Protein AF-0000000083105781 (afdb_homodimer)

Nearest PDB structures (foldseek):
  3nbm-assembly1_A  TM=7.508E-01  e=7.147E-06  Streptococcus pneumoniae TIGR4
  1iib-assembly1_A  TM=9.195E-01  e=1.742E-04  Escherichia coli K-12
  1h9c-assembly1_A  TM=7.215E-01  e=3.089E-05  Escherichia coli str. K-12 substr. W3110
  2l2q-assembly1_A  TM=6.623E-01  e=1.077E-02  Borreliella burgdorferi
  7yfo-assembly1_B  TM=6.491E-01  e=1.062E+00  Homo sapiens

Secondary structure (DSSP, 8-state):
-EEEEE-S-HHHHHHHHHHHHHHHHHTT---EEEEE-TTTHHHHHHHS--SEEEE-GGGGGGHHHHHHHHTT-TT-EEEEPPGGG---HHHHHHHHHHHHHHHHT-/-EEEEE-S-HHHHHHHHHHHHHHHHHTT---EEEEE-TTTHHHHHHHS--SEEEE-GGGGGGHHHHHHHHTT-TT-EEEEPPGGG---HHHHHHHHHHHHHHHHT-

Organism: NCBI:txid1720316

pLDDT: mean 90.07, std 8.07, range [60.66, 97.12]

Solvent-accessible surface area (backbone atoms only — not comparable to full-atom values): 11598 Å² total; per-residue (Å²): 88,31,38,35,37,39,33,89,56,67,66,43,45,47,55,48,30,54,48,38,28,52,54,29,47,76,70,76,37,66,48,47,56,45,69,31,40,84,84,46,44,65,63,48,57,74,73,43,85,48,44,33,38,35,35,31,62,90,45,53,89,46,44,66,62,51,48,60,71,45,60,83,44,83,69,44,45,73,44,73,44,52,66,86,41,54,71,69,47,57,68,28,38,49,51,38,50,51,51,52,31,62,74,65,74,94,87,31,38,35,37,38,31,87,57,69,66,43,44,44,56,50,30,52,51,40,29,51,53,30,47,76,70,74,38,65,49,47,52,46,69,30,41,84,84,48,44,66,63,48,56,73,74,45,85,50,44,33,38,35,35,32,60,89,45,53,91,46,44,66,62,52,48,60,70,45,59,83,43,83,68,44,44,75,45,72,46,54,66,86,41,53,72,70,47,54,67,28,37,49,50,37,51,51,49,50,29,62,75,66,74,94

Radius of gyration: 19.63 Å; Cα contacts (8 Å, |Δi|>4): 332; chains: 2; bounding box: 32×57×45 Å

Sequence (212 aa):
MKVMFVCAGGMSTAMTAKKLEEVSKKNGVEMNVKAFGTTNYLEELENDNYDVLLVAPQIRHRFDVIKESAEKFDDLTVEKIPPNMYAPMEPIVKKLFNFIMEKTNKMKVMFVCAGGMSTAMTAKKLEEVSKKNGVEMNVKAFGTTNYLEELENDNYDVLLVAPQIRHRFDVIKESAEKFDDLTVEKIPPNMYAPMEPIVKKLFNFIMEKTNK

InterPro domains:
  IPR003501 Phosphotransferase system, EIIB component, type 2/3 [PF02302] (2-84)
  IPR013012 Phosphotransferase system, EIIB component, type 3 [PS51100] (1-106)
  IPR036095 PTS system IIB component-like superfamily [SSF52794] (1-90)
  IPR051819 PTS system sugar-specific EIIB domain-containing protein [PTHR34581] (1-90)

Foldseek 3Di:
DEEEEEEQDQPLVVVVQVVVQVVCVVVVHHYHYDYDYPVCVLVVVVVDPHQEYEYEPVVVVCQVVVCVSCVVRPNYHYYYDDPVRGDRVVVVVVVVVVVVCVVVVD/DEEEEEEQDQPLVVVVQVVVQVVCVVVVHHYHYDYDYPVCVLVVVVVDPHQEYEYEPVVVVCQVVVCVSCVVRPRYHYYYDDPVRGDRVVVVVVVVVVVVCVVVVD

Structure (mmCIF, N/CA/C/O backbone):
data_AF-0000000083105781-model_v1
#
loop_
_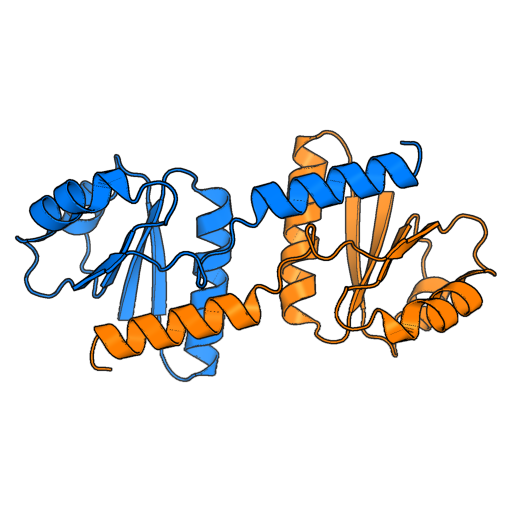entity.id
_entity.type
_entity.pdbx_description
1 polymer 'PTS sugar transporter subunit IIB'
#
loop_
_atom_site.group_PDB
_atom_site.id
_atom_site.type_symbol
_atom_site.label_atom_id
_atom_site.label_alt_id
_atom_site.label_comp_id
_atom_site.label_asym_id
_atom_site.label_entity_id
_atom_site.label_seq_id
_atom_site.pdbx_PDB_ins_code
_atom_site.Cartn_x
_atom_site.Cartn_y
_atom_site.Cartn_z
_atom_site.occupancy
_atom_site.B_iso_or_equiv
_atom_site.auth_seq_id
_atom_site.auth_comp_id
_atom_site.auth_asym_id
_atom_site.auth_atom_id
_atom_site.pdbx_PDB_model_num
ATOM 1 N N . MET A 1 1 ? 12.312 -16.688 -7.559 1 94.19 1 MET A N 1
ATOM 2 C CA . MET A 1 1 ? 10.914 -17.109 -7.574 1 94.19 1 MET A CA 1
ATOM 3 C C . MET A 1 1 ? 10.047 -16.094 -8.328 1 94.19 1 MET A C 1
ATOM 5 O O . MET A 1 1 ? 10.148 -14.898 -8.094 1 94.19 1 MET A O 1
ATOM 9 N N . LYS A 1 2 ? 9.273 -16.547 -9.258 1 96.44 2 LYS A N 1
ATOM 10 C CA . LYS A 1 2 ? 8.422 -15.656 -10.055 1 96.44 2 LYS A CA 1
ATOM 11 C C . LYS A 1 2 ? 6.957 -15.805 -9.648 1 96.44 2 LYS A C 1
ATOM 13 O O . LYS A 1 2 ? 6.406 -16.906 -9.68 1 96.44 2 LYS A O 1
ATOM 18 N N . VAL A 1 3 ? 6.43 -14.609 -9.273 1 96.5 3 VAL A N 1
ATOM 19 C CA . VAL A 1 3 ? 5.062 -14.594 -8.766 1 96.5 3 VAL A CA 1
ATOM 20 C C . VAL A 1 3 ? 4.184 -13.742 -9.68 1 96.5 3 VAL A C 1
ATOM 22 O O . VAL A 1 3 ? 4.574 -12.648 -10.078 1 96.5 3 VAL A O 1
ATOM 25 N N . MET A 1 4 ? 3.018 -14.297 -10.023 1 95.44 4 MET A N 1
ATOM 26 C CA . MET A 1 4 ? 2.039 -13.57 -10.828 1 95.44 4 MET A CA 1
ATOM 27 C C . MET A 1 4 ? 0.787 -13.266 -10.016 1 95.44 4 MET A C 1
ATOM 29 O O . MET A 1 4 ? 0.187 -14.164 -9.422 1 95.44 4 MET A O 1
ATOM 33 N N . PHE A 1 5 ? 0.48 -11.953 -10.023 1 93.75 5 PHE A N 1
ATOM 34 C CA . PHE A 1 5 ? -0.817 -11.539 -9.508 1 93.75 5 PHE A CA 1
ATOM 35 C C . PHE A 1 5 ? -1.825 -11.375 -10.641 1 93.75 5 PHE A C 1
ATOM 37 O O . PHE A 1 5 ? -1.521 -10.758 -11.664 1 93.75 5 PHE A O 1
ATOM 44 N N . VAL A 1 6 ? -2.975 -11.984 -10.406 1 92.44 6 VAL A N 1
ATOM 45 C CA . VAL A 1 6 ? -4.07 -11.727 -11.336 1 92.44 6 VAL A CA 1
ATOM 46 C C . VAL A 1 6 ? -5.176 -10.945 -10.633 1 92.44 6 VAL A C 1
ATOM 48 O O . VAL A 1 6 ? -5.75 -11.422 -9.648 1 92.44 6 VAL A O 1
ATOM 51 N N . CYS A 1 7 ? -5.328 -9.688 -11.031 1 83.56 7 CYS A N 1
ATOM 52 C CA . CYS A 1 7 ? -6.309 -8.836 -10.367 1 83.56 7 CYS A CA 1
ATOM 53 C C . CYS A 1 7 ? -7.137 -8.055 -11.383 1 83.56 7 CYS A C 1
ATOM 55 O O . CYS A 1 7 ? -6.859 -8.109 -12.586 1 83.56 7 CYS A O 1
ATOM 57 N N . ALA A 1 8 ? -8.383 -7.523 -10.938 1 71.88 8 ALA A N 1
ATOM 58 C CA . ALA A 1 8 ? -9.234 -6.715 -11.805 1 71.88 8 ALA A CA 1
ATOM 59 C C . ALA A 1 8 ? -8.656 -5.316 -11.992 1 71.88 8 ALA A C 1
ATOM 61 O O . ALA A 1 8 ? -8.898 -4.668 -13.008 1 71.88 8 ALA A O 1
ATOM 62 N N . GLY A 1 9 ? -7.953 -4.785 -11 1 66 9 GLY A N 1
ATOM 63 C CA . GLY A 1 9 ? -7.453 -3.418 -11.008 1 66 9 GLY A CA 1
ATOM 64 C C . GLY A 1 9 ? -5.953 -3.328 -10.805 1 66 9 GLY A C 1
ATOM 65 O O . GLY A 1 9 ? -5.418 -3.895 -9.852 1 66 9 GLY A O 1
ATOM 66 N N . GLY A 1 10 ? -5.258 -2.836 -11.641 1 63.25 10 GLY A N 1
ATOM 67 C CA . GLY A 1 10 ? -3.814 -2.846 -11.828 1 63.25 10 GLY A CA 1
ATOM 68 C C . GLY A 1 10 ? -3.074 -2.008 -10.797 1 63.25 10 GLY A C 1
ATOM 69 O O . GLY A 1 10 ? -1.977 -2.367 -10.367 1 63.25 10 GLY A O 1
ATOM 70 N N . MET A 1 11 ? -3.693 -0.96 -10.219 1 62.81 11 MET A N 1
ATOM 71 C CA . MET A 1 11 ? -2.887 -0.042 -9.422 1 62.81 11 MET A CA 1
ATOM 72 C C . MET A 1 11 ? -2.594 -0.631 -8.047 1 62.81 11 MET A C 1
ATOM 74 O O . MET A 1 11 ? -1.441 -0.657 -7.613 1 62.81 11 MET A O 1
ATOM 78 N N . SER A 1 12 ? -3.58 -1.068 -7.246 1 71.44 12 SER A N 1
ATOM 79 C CA . SER A 1 12 ? -3.383 -1.631 -5.914 1 71.44 12 SER A CA 1
ATOM 80 C C . SER A 1 12 ? -2.502 -2.875 -5.965 1 71.44 12 SER A C 1
ATOM 82 O O . SER A 1 12 ? -1.646 -3.072 -5.098 1 71.44 12 SER A O 1
ATOM 84 N N . THR A 1 13 ? -2.553 -3.48 -7.09 1 75.56 13 THR A N 1
ATOM 85 C CA . THR A 1 13 ? -1.797 -4.723 -7.203 1 75.56 13 THR A CA 1
ATOM 86 C C . THR A 1 13 ? -0.323 -4.438 -7.473 1 75.56 13 THR A C 1
ATOM 88 O O . THR A 1 13 ? 0.554 -5.137 -6.957 1 75.56 13 THR A O 1
ATOM 91 N N . ALA A 1 14 ? -0.079 -3.377 -8.211 1 78.69 14 ALA A N 1
ATOM 92 C CA . ALA A 1 14 ? 1.304 -3.02 -8.516 1 78.69 14 ALA A CA 1
ATOM 93 C C . ALA A 1 14 ? 2.066 -2.648 -7.25 1 78.69 14 ALA A C 1
ATOM 95 O O . ALA A 1 14 ? 3.219 -3.047 -7.07 1 78.69 14 ALA A O 1
ATOM 96 N N . MET A 1 15 ? 1.426 -1.905 -6.391 1 78.94 15 MET A N 1
ATOM 97 C CA . MET A 1 15 ? 2.057 -1.503 -5.137 1 78.94 15 MET A CA 1
ATOM 98 C C . MET A 1 15 ? 2.312 -2.713 -4.246 1 78.94 15 MET A C 1
ATOM 100 O O . MET A 1 15 ? 3.381 -2.83 -3.643 1 78.94 15 MET A O 1
ATOM 104 N N . THR A 1 16 ? 1.407 -3.529 -4.25 1 83.62 16 THR A N 1
ATOM 105 C CA . THR A 1 16 ? 1.556 -4.75 -3.467 1 83.62 16 THR A CA 1
ATOM 106 C C . THR A 1 16 ? 2.691 -5.609 -4.012 1 83.62 16 THR A C 1
ATOM 108 O O . THR A 1 16 ? 3.486 -6.16 -3.246 1 83.62 16 THR A O 1
ATOM 111 N N . ALA A 1 17 ? 2.723 -5.652 -5.32 1 88.62 17 ALA A N 1
ATOM 112 C CA . ALA A 1 17 ? 3.779 -6.422 -5.973 1 88.62 17 ALA A CA 1
ATOM 113 C C . ALA A 1 17 ? 5.16 -5.887 -5.594 1 88.62 17 ALA A C 1
ATOM 115 O O . ALA A 1 17 ? 6.043 -6.652 -5.207 1 88.62 17 ALA A O 1
ATOM 116 N N . LYS A 1 18 ? 5.277 -4.633 -5.648 1 87.19 18 LYS A N 1
ATOM 117 C CA . LYS A 1 18 ? 6.559 -4.02 -5.316 1 87.19 18 LYS A CA 1
ATOM 118 C C . LYS A 1 18 ? 6.922 -4.266 -3.854 1 87.19 18 LYS A C 1
ATOM 120 O O . LYS A 1 18 ? 8.07 -4.598 -3.543 1 87.19 18 LYS A O 1
ATOM 125 N N . LYS A 1 19 ? 6.023 -4.125 -3.012 1 86.62 19 LYS A N 1
ATOM 126 C CA . LYS A 1 19 ? 6.266 -4.336 -1.588 1 86.62 19 LYS A CA 1
ATOM 127 C C . LYS A 1 19 ? 6.617 -5.793 -1.297 1 86.62 19 LYS A C 1
ATOM 129 O O . LYS A 1 19 ? 7.465 -6.074 -0.448 1 86.62 19 LYS A O 1
ATOM 134 N N . LEU A 1 20 ? 5.941 -6.609 -1.965 1 91.94 20 LEU A N 1
ATOM 135 C CA . LEU A 1 20 ? 6.234 -8.031 -1.799 1 91.94 20 LEU A CA 1
ATOM 136 C C . LEU A 1 20 ? 7.668 -8.344 -2.213 1 91.94 20 LEU A C 1
ATOM 138 O O . LEU A 1 20 ? 8.359 -9.109 -1.538 1 91.94 20 LEU A O 1
ATOM 142 N N . GLU A 1 21 ? 8.094 -7.762 -3.277 1 94.94 21 GLU A N 1
ATOM 143 C CA . GLU A 1 21 ? 9.469 -7.945 -3.719 1 94.94 21 GLU A CA 1
ATOM 144 C C . GLU A 1 21 ? 10.453 -7.43 -2.672 1 94.94 21 GLU A C 1
ATOM 146 O O . GLU A 1 21 ? 11.461 -8.086 -2.379 1 94.94 21 GLU A O 1
ATOM 151 N N . GLU A 1 22 ? 10.133 -6.359 -2.074 1 90.81 22 GLU A N 1
ATOM 152 C CA . GLU A 1 22 ? 10.984 -5.777 -1.042 1 90.81 22 GLU A CA 1
ATOM 153 C C . GLU A 1 22 ? 11.031 -6.664 0.198 1 90.81 22 GLU A C 1
ATOM 155 O O . GLU A 1 22 ? 12.117 -6.945 0.725 1 90.81 22 GLU A O 1
ATOM 160 N N . VAL A 1 23 ? 9.914 -7.047 0.623 1 90.94 23 VAL A N 1
ATOM 161 C CA . VAL A 1 23 ? 9.812 -7.887 1.811 1 90.94 23 VAL A CA 1
ATOM 162 C C . VAL A 1 23 ? 10.531 -9.219 1.565 1 90.94 23 VAL A C 1
ATOM 164 O O . VAL A 1 23 ? 11.234 -9.719 2.443 1 90.94 23 VAL A O 1
ATOM 167 N N . SER A 1 24 ? 10.336 -9.742 0.407 1 95.38 24 SER A N 1
ATOM 168 C CA . SER A 1 24 ? 10.977 -11.008 0.075 1 95.38 24 SER A CA 1
ATOM 169 C C . SER A 1 24 ? 12.5 -10.883 0.105 1 95.38 24 SER A C 1
ATOM 171 O O . SER A 1 24 ? 13.188 -11.758 0.642 1 95.38 24 SER A O 1
ATOM 173 N N . LYS A 1 25 ? 12.984 -9.797 -0.42 1 94.94 25 LYS A N 1
ATOM 174 C CA . LYS A 1 25 ? 14.43 -9.555 -0.427 1 94.94 25 LYS A CA 1
ATOM 175 C C . LYS A 1 25 ? 14.977 -9.461 0.993 1 94.94 25 LYS A C 1
ATOM 177 O O . LYS A 1 25 ? 16.031 -10.023 1.297 1 94.94 25 LYS A O 1
ATOM 182 N N . LYS A 1 26 ? 14.234 -8.852 1.836 1 92 26 LYS A N 1
ATOM 183 C CA . LYS A 1 26 ? 14.625 -8.695 3.234 1 92 26 LYS A CA 1
ATOM 184 C C . LYS A 1 26 ? 14.672 -10.047 3.939 1 92 26 LYS A C 1
ATOM 186 O O . LYS A 1 26 ? 15.383 -10.219 4.93 1 92 26 LYS A O 1
ATOM 191 N N . ASN A 1 27 ? 13.914 -10.938 3.387 1 93.44 27 ASN A N 1
ATOM 192 C CA . ASN A 1 27 ? 13.859 -12.258 3.998 1 93.44 27 ASN A CA 1
ATOM 193 C C . ASN A 1 27 ? 14.734 -13.258 3.24 1 93.44 27 ASN A C 1
ATOM 195 O O . ASN A 1 27 ? 14.57 -14.469 3.393 1 93.44 27 ASN A O 1
ATOM 199 N N . GLY A 1 28 ? 15.562 -12.766 2.322 1 94.38 28 GLY A N 1
ATOM 200 C CA . GLY A 1 28 ? 16.562 -13.586 1.666 1 94.38 28 GLY A CA 1
ATOM 201 C C . GLY A 1 28 ? 16.031 -14.344 0.467 1 94.38 28 GLY A C 1
ATOM 202 O O . GLY A 1 28 ? 16.641 -15.305 0.001 1 94.38 28 GLY A O 1
ATOM 203 N N . VAL A 1 29 ? 14.852 -14.008 0.043 1 95.31 29 VAL A N 1
ATOM 204 C CA . VAL A 1 29 ? 14.242 -14.641 -1.115 1 95.31 29 VAL A CA 1
ATOM 205 C C . VAL A 1 29 ? 14.062 -13.617 -2.236 1 95.31 29 VAL A C 1
ATOM 207 O O . VAL A 1 29 ? 13.492 -12.547 -2.02 1 95.31 29 VAL A O 1
ATOM 210 N N . GLU A 1 30 ? 14.625 -13.891 -3.307 1 95.38 30 GLU A N 1
ATOM 211 C CA . GLU A 1 30 ? 14.438 -13.016 -4.457 1 95.38 30 GLU A CA 1
ATOM 212 C C . GLU A 1 30 ? 13.172 -13.375 -5.227 1 95.38 30 GLU A C 1
ATOM 214 O O . GLU A 1 30 ? 13.086 -14.445 -5.82 1 95.38 30 GLU A O 1
ATOM 219 N N . MET A 1 31 ? 12.234 -12.398 -5.223 1 96.56 31 MET A N 1
ATOM 220 C CA . MET A 1 31 ? 10.984 -12.602 -5.961 1 96.56 31 MET A CA 1
ATOM 221 C C . MET A 1 31 ? 10.859 -11.594 -7.094 1 96.56 31 MET A C 1
ATOM 223 O O . MET A 1 31 ? 11.25 -10.43 -6.949 1 96.56 31 MET A O 1
ATOM 227 N N . ASN A 1 32 ? 10.422 -12.039 -8.148 1 96.69 32 ASN A N 1
ATOM 228 C CA . ASN A 1 32 ? 9.93 -11.188 -9.227 1 96.69 32 ASN A CA 1
ATOM 229 C C . ASN A 1 32 ? 8.406 -11.273 -9.359 1 96.69 32 ASN A C 1
ATOM 231 O O . ASN A 1 32 ? 7.867 -12.344 -9.672 1 96.69 32 ASN A O 1
ATOM 235 N N . VAL A 1 33 ? 7.824 -10.094 -9.031 1 95.25 33 VAL A N 1
ATOM 236 C CA . VAL A 1 33 ? 6.367 -10.102 -8.945 1 95.25 33 VAL A CA 1
ATOM 237 C C . VAL A 1 33 ? 5.785 -9.234 -10.062 1 95.25 33 VAL A C 1
ATOM 239 O O . VAL A 1 33 ? 6.191 -8.086 -10.25 1 95.25 33 VAL A O 1
ATOM 242 N N . LYS A 1 34 ? 4.875 -9.797 -10.773 1 92.38 34 LYS A N 1
ATOM 243 C CA . LYS A 1 34 ? 4.168 -9.07 -11.82 1 92.38 34 LYS A CA 1
ATOM 244 C C . LYS A 1 34 ? 2.656 -9.211 -11.664 1 92.38 34 LYS A C 1
ATOM 246 O O . LYS A 1 34 ? 2.168 -10.234 -11.188 1 92.38 34 LYS A O 1
ATOM 251 N N . ALA A 1 35 ? 2.01 -8.141 -12.062 1 91.06 35 ALA A N 1
ATOM 252 C CA . ALA A 1 35 ? 0.551 -8.117 -11.984 1 91.06 35 ALA A CA 1
ATOM 253 C C . ALA A 1 35 ? -0.07 -8.016 -13.375 1 91.06 35 ALA A C 1
ATOM 255 O O . ALA A 1 35 ? 0.419 -7.27 -14.227 1 91.06 35 ALA A O 1
ATOM 256 N N . PHE A 1 36 ? -1.119 -8.812 -13.547 1 90.62 36 PHE A N 1
ATOM 257 C CA . PHE A 1 36 ? -1.812 -8.805 -14.836 1 90.62 36 PHE A CA 1
ATOM 258 C C . PHE A 1 36 ? -3.322 -8.828 -14.633 1 90.62 36 PHE A C 1
ATOM 260 O O . PHE A 1 36 ? -3.811 -9.312 -13.609 1 90.62 36 PHE A O 1
ATOM 267 N N . GLY A 1 37 ? -3.998 -8.227 -15.625 1 87.19 37 GLY A N 1
ATOM 268 C CA . GLY A 1 37 ? -5.445 -8.359 -15.648 1 87.19 37 GLY A CA 1
ATOM 269 C C . GLY A 1 37 ? -5.906 -9.742 -16.078 1 87.19 37 GLY A C 1
ATOM 270 O O . GLY A 1 37 ? -5.102 -10.555 -16.531 1 87.19 37 GLY A O 1
ATOM 271 N N . THR A 1 38 ? -7.227 -9.922 -15.945 1 89.06 38 THR A N 1
ATOM 272 C CA . THR A 1 38 ? -7.812 -11.227 -16.25 1 89.06 38 THR A CA 1
ATOM 273 C C . THR A 1 38 ? -7.75 -11.508 -17.75 1 89.06 38 THR A C 1
ATOM 275 O O . THR A 1 38 ? -7.879 -12.664 -18.172 1 89.06 38 THR A O 1
ATOM 278 N N . THR A 1 39 ? -7.426 -10.578 -18.516 1 88.06 39 THR A N 1
ATOM 279 C CA . THR A 1 39 ? -7.426 -10.766 -19.953 1 88.06 39 THR A CA 1
ATOM 280 C C . THR A 1 39 ? -6.016 -11.062 -20.453 1 88.06 39 THR A C 1
ATOM 282 O O . THR A 1 39 ? -5.84 -11.57 -21.578 1 88.06 39 THR A O 1
ATOM 285 N N . ASN A 1 40 ? -5.07 -10.805 -19.641 1 91.62 40 ASN A N 1
ATOM 286 C CA . ASN A 1 40 ? -3.713 -10.859 -20.172 1 91.62 40 ASN A CA 1
ATOM 287 C C . ASN A 1 40 ? -2.865 -11.906 -19.453 1 91.62 40 ASN A C 1
ATOM 289 O O . ASN A 1 40 ? -1.765 -12.227 -19.906 1 91.62 40 ASN A O 1
ATOM 293 N N . TYR A 1 41 ? -3.334 -12.5 -18.344 1 93.88 41 TYR A N 1
ATOM 294 C CA . TYR A 1 41 ? -2.49 -13.367 -17.531 1 93.88 41 TYR A CA 1
ATOM 295 C C . TYR A 1 41 ? -2.119 -14.633 -18.297 1 93.88 41 TYR A C 1
ATOM 297 O O . TYR A 1 41 ? -0.989 -15.117 -18.203 1 93.88 41 TYR A O 1
ATOM 305 N N . LEU A 1 42 ? -3.039 -15.195 -19.172 1 93.25 42 LEU A N 1
ATOM 306 C CA . LEU A 1 42 ? -2.793 -16.438 -19.875 1 93.25 42 LEU A CA 1
ATOM 307 C C . LEU A 1 42 ? -1.685 -16.281 -20.906 1 93.25 42 LEU A C 1
ATOM 309 O O . LEU A 1 42 ? -0.802 -17.125 -21.016 1 93.25 42 LEU A O 1
ATOM 313 N N . GLU A 1 43 ? -1.802 -15.188 -21.641 1 94.94 43 GLU A N 1
ATOM 314 C CA . GLU A 1 43 ? -0.75 -14.883 -22.609 1 94.94 43 GLU A CA 1
ATOM 315 C C . GLU A 1 43 ? 0.612 -14.789 -21.922 1 94.94 43 GLU A C 1
ATOM 317 O O . GLU A 1 43 ? 1.609 -15.289 -22.453 1 94.94 43 GLU A O 1
ATOM 322 N N . GLU A 1 44 ? 0.636 -14.164 -20.781 1 94.5 44 GLU A N 1
ATOM 323 C CA . GLU A 1 44 ? 1.889 -14.008 -20.047 1 94.5 44 GLU A CA 1
ATOM 324 C C . GLU A 1 44 ? 2.418 -15.359 -19.578 1 94.5 44 GLU A C 1
ATOM 326 O O . GLU A 1 44 ? 3.625 -15.609 -19.609 1 94.5 44 GLU A O 1
ATOM 331 N N . LEU A 1 45 ? 1.521 -16.234 -19.156 1 94.81 45 LEU A N 1
ATOM 332 C CA . LEU A 1 45 ? 1.918 -17.562 -18.703 1 94.81 45 LEU A CA 1
ATOM 333 C C . LEU A 1 45 ? 2.555 -18.359 -19.828 1 94.81 45 LEU A C 1
ATOM 335 O O . LEU A 1 45 ? 3.41 -19.219 -19.594 1 94.81 45 LEU A O 1
ATOM 339 N N . GLU A 1 46 ? 2.148 -18.062 -21.047 1 94.19 46 GLU A N 1
ATOM 340 C CA . G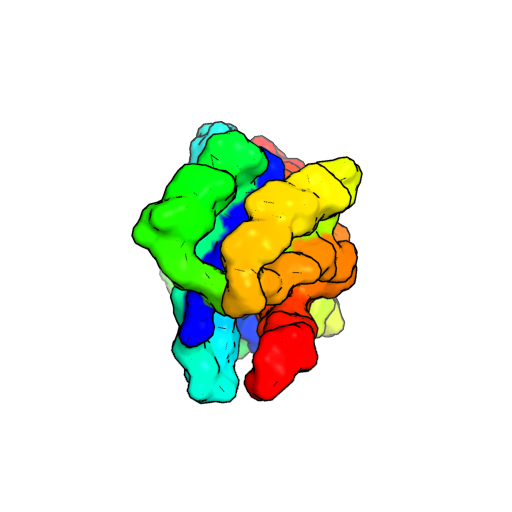LU A 1 46 ? 2.705 -18.75 -22.219 1 94.19 46 GLU A CA 1
ATOM 341 C C . GLU A 1 46 ? 4.078 -18.188 -22.578 1 94.19 46 GLU A C 1
ATOM 343 O O . GLU A 1 46 ? 4.902 -18.891 -23.172 1 94.19 46 GLU A O 1
ATOM 348 N N . ASN A 1 47 ? 4.316 -16.969 -22.188 1 94.81 47 ASN A N 1
ATOM 349 C CA . ASN A 1 47 ? 5.523 -16.266 -22.594 1 94.81 47 ASN A CA 1
ATOM 350 C C . ASN A 1 47 ? 6.629 -16.391 -21.547 1 94.81 47 ASN A C 1
ATOM 352 O O . ASN A 1 47 ? 7.805 -16.172 -21.859 1 94.81 47 ASN A O 1
ATOM 356 N N . ASP A 1 48 ? 6.254 -16.609 -20.375 1 94.56 48 ASP A N 1
AT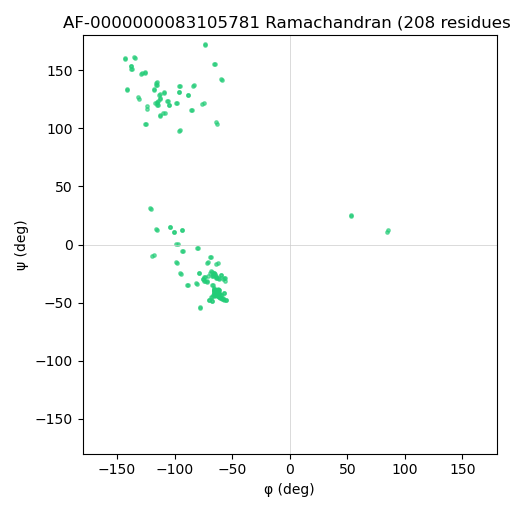OM 357 C CA . ASP A 1 48 ? 7.215 -16.703 -19.266 1 94.56 48 ASP A CA 1
ATOM 358 C C . ASP A 1 48 ? 6.805 -17.766 -18.266 1 94.56 48 ASP A C 1
ATOM 360 O O . ASP A 1 48 ? 5.672 -18.25 -18.281 1 94.56 48 ASP A O 1
ATOM 364 N N . ASN A 1 49 ? 7.816 -18.188 -17.469 1 94.38 49 ASN A N 1
ATOM 365 C CA . ASN A 1 49 ? 7.547 -19.172 -16.422 1 94.38 49 ASN A CA 1
ATOM 366 C C . ASN A 1 49 ? 7.316 -18.5 -15.078 1 94.38 49 ASN A C 1
ATOM 368 O O . ASN A 1 49 ? 8.008 -17.547 -14.727 1 94.38 49 ASN A O 1
ATOM 372 N N . TYR A 1 50 ? 6.297 -18.984 -14.383 1 96.38 50 TYR A N 1
ATOM 373 C CA . TYR A 1 50 ? 5.973 -18.516 -13.047 1 96.38 50 TYR A CA 1
ATOM 374 C C . TYR A 1 50 ? 5.902 -19.672 -12.055 1 96.38 50 TYR A C 1
ATOM 376 O O . TYR A 1 50 ? 5.543 -20.781 -12.422 1 96.38 50 TYR A O 1
ATOM 384 N N . ASP A 1 51 ? 6.277 -19.344 -10.836 1 96.44 51 ASP A N 1
ATOM 385 C CA . ASP A 1 51 ? 6.199 -20.344 -9.766 1 96.44 51 ASP A CA 1
ATOM 386 C C . ASP A 1 51 ? 4.824 -20.312 -9.094 1 96.44 51 ASP A C 1
ATOM 388 O O . ASP A 1 51 ? 4.309 -21.359 -8.688 1 96.44 51 ASP A O 1
ATOM 392 N N . VAL A 1 52 ? 4.309 -19.156 -9.008 1 97.12 52 VAL A N 1
ATOM 393 C CA . VAL A 1 52 ? 3.066 -18.984 -8.258 1 97.12 52 VAL A CA 1
ATOM 394 C C . VAL A 1 52 ? 2.17 -17.969 -8.977 1 97.12 52 VAL A C 1
ATOM 396 O O . VAL A 1 52 ? 2.645 -16.953 -9.461 1 97.12 52 VAL A O 1
ATOM 399 N N . LEU A 1 53 ? 0.911 -18.344 -9.094 1 97.06 53 LEU A N 1
ATOM 400 C CA . LEU A 1 53 ? -0.148 -17.453 -9.539 1 97.06 53 LEU A CA 1
ATOM 401 C C . LEU A 1 53 ? -1.168 -17.219 -8.43 1 97.06 53 LEU A C 1
ATOM 403 O O . LEU A 1 53 ? -1.752 -18.172 -7.91 1 97.06 53 LEU A O 1
ATOM 407 N N . LEU A 1 54 ? -1.244 -15.922 -8.109 1 95.69 54 LEU A N 1
ATOM 408 C CA . LEU A 1 54 ? -2.154 -15.547 -7.031 1 95.69 54 LEU A CA 1
ATOM 409 C C . LEU A 1 54 ? -3.363 -14.797 -7.578 1 95.69 54 LEU A C 1
ATOM 411 O O . LEU A 1 54 ? -3.213 -13.828 -8.32 1 95.69 54 LEU A O 1
ATOM 415 N N . VAL A 1 55 ? -4.516 -15.258 -7.137 1 94.62 55 VAL A N 1
ATOM 416 C CA . VAL A 1 55 ? -5.762 -14.633 -7.562 1 94.62 55 VAL A CA 1
ATOM 417 C C . VAL A 1 55 ? -6.25 -13.664 -6.488 1 94.62 55 VAL A C 1
ATOM 419 O O . VAL A 1 55 ? -6.461 -14.062 -5.34 1 94.62 55 VAL A O 1
ATOM 422 N N . ALA A 1 56 ? -6.398 -12.461 -6.875 1 90.62 56 ALA A N 1
ATOM 423 C CA . ALA A 1 56 ? -6.828 -11.43 -5.934 1 90.62 56 ALA A CA 1
ATOM 424 C C . ALA A 1 56 ? -8.25 -11.68 -5.449 1 90.62 56 ALA A C 1
ATOM 426 O O . ALA A 1 56 ? -9.07 -12.242 -6.18 1 90.62 56 ALA A O 1
ATOM 427 N N . PRO A 1 57 ? -8.539 -11.141 -4.277 1 90.12 57 PRO A N 1
ATOM 428 C CA . PRO A 1 57 ? -9.859 -11.375 -3.689 1 90.12 57 PRO A CA 1
ATOM 429 C C . PRO A 1 57 ? -10.992 -10.781 -4.523 1 90.12 57 PRO A C 1
ATOM 431 O O . PRO A 1 57 ? -12.094 -11.328 -4.555 1 90.12 57 PRO A O 1
ATOM 434 N N . GLN A 1 58 ? -10.742 -9.812 -5.195 1 84.81 58 GLN A N 1
ATOM 435 C CA . GLN A 1 58 ? -11.766 -9.109 -5.961 1 84.81 58 GLN A CA 1
ATOM 436 C C . GLN A 1 58 ? -12.281 -9.961 -7.117 1 84.81 58 GLN A C 1
ATOM 438 O O . GLN A 1 58 ? -13.383 -9.742 -7.621 1 84.81 58 GLN A O 1
ATOM 443 N N . ILE A 1 59 ? -11.516 -10.867 -7.531 1 90.06 59 ILE A N 1
ATOM 444 C CA . ILE A 1 59 ? -11.914 -11.695 -8.664 1 90.06 59 ILE A CA 1
ATOM 445 C C . ILE A 1 59 ? -11.93 -13.164 -8.25 1 90.06 59 ILE A C 1
ATOM 447 O O . ILE A 1 59 ? -11.617 -14.047 -9.055 1 90.06 59 ILE A O 1
ATOM 451 N N . ARG A 1 60 ? -12.227 -13.469 -7.047 1 91.75 60 ARG A N 1
ATOM 452 C CA . ARG A 1 60 ? -12.242 -14.836 -6.527 1 91.75 60 ARG A CA 1
ATOM 453 C C . ARG A 1 60 ? -13.203 -15.711 -7.324 1 91.75 60 ARG A C 1
ATOM 455 O O . ARG A 1 60 ? -13 -16.922 -7.438 1 91.75 60 ARG A O 1
ATOM 462 N N . HIS A 1 61 ? -14.258 -15.133 -7.879 1 93.62 61 HIS A N 1
ATOM 463 C CA . HIS A 1 61 ? -15.25 -15.875 -8.656 1 93.62 61 HIS A CA 1
ATOM 464 C C . HIS A 1 61 ? -14.641 -16.469 -9.914 1 93.62 61 HIS A C 1
ATOM 466 O O . HIS A 1 61 ? -15.203 -17.375 -10.516 1 93.62 61 HIS A O 1
ATOM 472 N N . ARG A 1 62 ? -13.516 -15.984 -10.273 1 94.25 62 ARG A N 1
ATOM 473 C CA . ARG A 1 62 ? -12.852 -16.469 -11.484 1 94.25 62 ARG A CA 1
ATOM 474 C C . ARG A 1 62 ? -11.797 -17.516 -11.148 1 94.25 62 ARG A C 1
ATOM 476 O O . ARG A 1 62 ? -11.125 -18.031 -12.047 1 94.25 62 ARG A O 1
ATOM 483 N N . PHE A 1 63 ? -11.633 -17.828 -9.953 1 95.94 63 PHE A N 1
ATOM 484 C CA . PHE A 1 63 ? -10.547 -18.703 -9.508 1 95.94 63 PHE A CA 1
ATOM 485 C C . PHE A 1 63 ? -10.57 -20.031 -10.258 1 95.94 63 PHE A C 1
ATOM 487 O O . PHE A 1 63 ? -9.539 -20.484 -10.742 1 95.94 63 PHE A O 1
ATOM 494 N N . ASP A 1 64 ? -11.727 -20.672 -10.359 1 96.25 64 ASP A N 1
ATOM 495 C CA . ASP A 1 64 ? -11.828 -22 -10.969 1 96.25 64 ASP A CA 1
ATOM 496 C C . ASP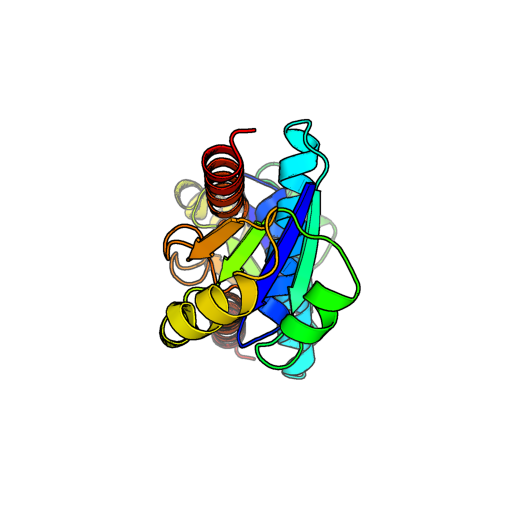 A 1 64 ? -11.406 -21.953 -12.438 1 96.25 64 ASP A C 1
ATOM 498 O O . ASP A 1 64 ? -10.68 -22.828 -12.906 1 96.25 64 ASP A O 1
ATOM 502 N N . VAL A 1 65 ? -11.875 -20.906 -13.102 1 95.75 65 VAL A N 1
ATOM 503 C CA . VAL A 1 65 ? -11.523 -20.734 -14.508 1 95.75 65 VAL A CA 1
ATOM 504 C C . VAL A 1 65 ? -10.016 -20.531 -14.648 1 95.75 65 VAL A C 1
ATOM 506 O O . VAL A 1 65 ? -9.383 -21.141 -15.516 1 95.75 65 VAL A O 1
ATOM 509 N N . ILE A 1 66 ? -9.43 -19.719 -13.781 1 95.75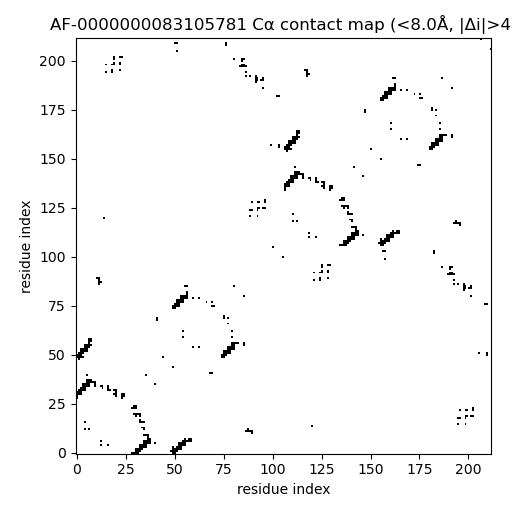 66 ILE A N 1
ATOM 510 C CA . ILE A 1 66 ? -8 -19.438 -13.812 1 95.75 66 ILE A CA 1
ATOM 511 C C . ILE A 1 66 ? -7.211 -20.703 -13.5 1 95.75 66 ILE A C 1
ATOM 513 O O . ILE A 1 66 ? -6.238 -21.016 -14.188 1 95.75 66 ILE A O 1
ATOM 517 N N . LYS A 1 67 ? -7.656 -21.406 -12.508 1 96.06 67 LYS A N 1
ATOM 518 C CA . LYS A 1 67 ? -6.98 -22.641 -12.117 1 96.06 67 LYS A CA 1
ATOM 519 C C . LYS A 1 67 ? -6.992 -23.656 -13.258 1 96.06 67 LYS A C 1
ATOM 521 O O . LYS A 1 67 ? -5.965 -24.266 -13.562 1 96.06 67 LYS A O 1
ATOM 526 N N . GLU A 1 68 ? -8.086 -23.812 -13.875 1 96.25 68 GLU A N 1
ATOM 527 C CA . GLU A 1 68 ? -8.227 -24.75 -14.984 1 96.25 68 GLU A CA 1
ATOM 528 C C . GLU A 1 68 ? -7.32 -24.359 -16.156 1 96.25 68 GLU A C 1
ATOM 530 O O . GLU A 1 68 ? -6.645 -25.219 -16.734 1 96.25 68 GLU A O 1
ATOM 535 N N . SER A 1 69 ? -7.332 -23.078 -16.438 1 95.12 69 SER A N 1
ATOM 536 C CA . SER A 1 69 ? -6.527 -22.578 -17.547 1 95.12 69 SER A CA 1
ATOM 537 C C . SER A 1 69 ? -5.039 -22.734 -17.266 1 95.12 69 SER A C 1
ATOM 539 O O . SER A 1 69 ? -4.234 -22.844 -18.203 1 95.12 69 SER A O 1
ATOM 541 N N . ALA A 1 70 ? -4.68 -22.797 -15.992 1 95.06 70 ALA A N 1
ATOM 542 C CA . ALA A 1 70 ? -3.277 -22.828 -15.586 1 95.06 70 ALA A CA 1
ATOM 543 C C . ALA A 1 70 ? -2.797 -24.266 -15.414 1 95.06 70 ALA A C 1
ATOM 545 O O . ALA A 1 70 ? -1.61 -24.516 -15.188 1 95.06 70 ALA A O 1
ATOM 546 N N . GLU A 1 71 ? -3.652 -25.266 -15.531 1 94.31 71 GLU A N 1
ATOM 547 C CA . GLU A 1 71 ? -3.352 -26.656 -15.273 1 94.31 71 GLU A CA 1
ATOM 548 C C . GLU A 1 71 ? -2.258 -27.172 -16.203 1 94.31 71 GLU A C 1
ATOM 550 O O . GLU A 1 71 ? -1.502 -28.078 -15.844 1 94.31 71 GLU A O 1
ATOM 555 N N . LYS A 1 72 ? -2.189 -26.625 -17.328 1 93.88 72 LYS A N 1
ATOM 556 C CA . LYS A 1 72 ? -1.224 -27.078 -18.312 1 93.88 72 LYS A CA 1
ATOM 557 C C . LYS A 1 72 ? 0.199 -26.688 -17.922 1 93.88 72 LYS A C 1
ATOM 559 O O . LYS A 1 72 ? 1.166 -27.188 -18.5 1 93.88 72 LYS A O 1
ATOM 564 N N . PHE A 1 73 ? 0.307 -25.781 -17 1 94.44 73 PHE A N 1
ATOM 565 C CA . PHE A 1 73 ? 1.621 -25.359 -16.531 1 94.44 73 PHE A CA 1
ATOM 566 C C . PHE A 1 73 ? 2.016 -26.125 -15.266 1 94.44 73 PHE A C 1
ATOM 568 O O . PHE A 1 73 ? 1.64 -25.734 -14.156 1 94.44 73 PHE A O 1
ATOM 575 N N . ASP A 1 74 ? 2.828 -27.188 -15.328 1 88.5 74 ASP A N 1
ATOM 576 C CA . ASP A 1 74 ? 3.088 -28.172 -14.289 1 88.5 74 ASP A CA 1
ATOM 577 C C . ASP A 1 74 ? 3.832 -27.547 -13.109 1 88.5 74 ASP A C 1
ATOM 579 O O . ASP A 1 74 ? 3.627 -27.938 -11.961 1 88.5 74 ASP A O 1
ATOM 583 N N . ASP A 1 75 ? 4.535 -26.578 -13.25 1 91.12 75 ASP A N 1
ATOM 584 C CA . ASP A 1 75 ? 5.352 -26.047 -12.164 1 91.12 75 ASP A CA 1
ATOM 585 C C . ASP A 1 75 ? 4.723 -24.781 -11.57 1 91.12 75 ASP A C 1
ATOM 587 O O . ASP A 1 75 ? 5.336 -24.109 -10.742 1 91.12 75 ASP A O 1
ATOM 591 N N . LEU A 1 76 ? 3.492 -24.578 -11.891 1 95.88 76 LEU A N 1
ATOM 592 C CA . LEU A 1 76 ? 2.812 -23.375 -11.453 1 95.88 76 LEU A CA 1
ATOM 593 C C . LEU A 1 76 ? 1.845 -23.672 -10.312 1 95.88 76 LEU A C 1
ATOM 595 O O . LEU A 1 76 ? 0.947 -24.516 -10.461 1 95.88 76 LEU A O 1
ATOM 599 N N . THR A 1 77 ? 2.043 -23.078 -9.203 1 96.25 77 THR A N 1
ATOM 600 C CA . THR A 1 77 ? 1.103 -23.141 -8.086 1 96.25 77 THR A CA 1
ATOM 601 C C . THR A 1 77 ? 0.059 -22.031 -8.188 1 96.25 77 THR A C 1
ATOM 603 O O . THR A 1 77 ? 0.403 -20.875 -8.391 1 96.25 77 THR A O 1
ATOM 606 N N . VAL A 1 78 ? -1.251 -22.422 -8.094 1 96.88 78 VAL A N 1
ATOM 607 C CA . VAL A 1 78 ? -2.326 -21.438 -8.188 1 96.88 78 VAL A CA 1
ATOM 608 C C . VAL A 1 78 ? -3.078 -21.375 -6.859 1 96.88 78 VAL A C 1
ATOM 610 O O . VAL A 1 78 ? -3.535 -22.391 -6.34 1 96.88 78 VAL A O 1
ATOM 613 N N . GLU A 1 79 ? -3.1 -20.141 -6.316 1 96.56 79 GLU A N 1
ATOM 614 C CA . GLU A 1 79 ? -3.764 -19.969 -5.027 1 96.56 79 GLU A CA 1
ATOM 615 C C . GLU A 1 79 ? -4.602 -18.703 -5 1 96.56 79 GLU A C 1
ATOM 617 O O . GLU A 1 79 ? -4.316 -17.734 -5.727 1 96.56 79 GLU A O 1
ATOM 622 N N . LYS A 1 80 ? -5.621 -18.719 -4.164 1 95.5 80 LYS A N 1
ATOM 623 C CA . LYS A 1 80 ? -6.367 -17.5 -3.844 1 95.5 80 LYS A CA 1
ATOM 624 C C . LYS A 1 80 ? -5.676 -16.719 -2.732 1 95.5 80 LYS A C 1
ATOM 626 O O . LYS A 1 80 ? -5.211 -17.297 -1.751 1 95.5 80 LYS A O 1
ATOM 631 N N . ILE A 1 81 ? -5.633 -15.477 -2.959 1 93.44 81 ILE A N 1
ATOM 632 C CA . ILE A 1 81 ? -5.129 -14.656 -1.861 1 93.44 81 ILE A CA 1
ATOM 633 C C . ILE A 1 81 ? -6.191 -14.539 -0.773 1 93.44 81 ILE A C 1
ATOM 635 O O . ILE A 1 81 ? -7.301 -14.07 -1.031 1 93.44 81 ILE A O 1
ATOM 639 N N . PRO A 1 82 ? -5.832 -14.961 0.379 1 92.62 82 PRO A N 1
ATOM 640 C CA . PRO A 1 82 ? -6.785 -14.727 1.468 1 92.62 82 PRO A CA 1
ATOM 641 C C . PRO A 1 82 ? -7.086 -13.25 1.677 1 92.62 82 PRO A C 1
ATOM 643 O O . PRO A 1 82 ? -6.191 -12.406 1.557 1 92.62 82 PRO A O 1
ATOM 646 N N . PRO A 1 83 ? -8.328 -12.938 1.99 1 87.75 83 PRO A N 1
ATOM 647 C CA . PRO A 1 83 ? -8.727 -11.539 2.137 1 87.75 83 PRO A CA 1
ATOM 648 C C . PRO A 1 83 ? -7.898 -10.797 3.178 1 87.75 83 PRO A C 1
ATOM 650 O O . PRO A 1 83 ? -7.668 -9.586 3.045 1 87.75 83 PRO A O 1
ATOM 653 N N . ASN A 1 84 ? -7.41 -11.484 4.16 1 86.62 84 ASN A N 1
ATOM 654 C CA . ASN A 1 84 ? -6.648 -10.852 5.23 1 86.62 84 ASN A CA 1
ATOM 655 C C . ASN A 1 84 ? -5.203 -10.586 4.812 1 86.62 84 ASN A C 1
ATOM 657 O O . ASN A 1 84 ? -4.434 -9.992 5.566 1 86.62 84 ASN A O 1
ATOM 661 N N . MET A 1 85 ? -4.816 -11.016 3.568 1 87.81 85 MET A N 1
ATOM 662 C CA . MET A 1 85 ? -3.463 -10.805 3.057 1 87.81 85 MET A CA 1
ATOM 663 C C . MET A 1 85 ? -3.479 -9.883 1.84 1 87.81 85 MET A C 1
ATOM 665 O O . MET A 1 85 ? -2.506 -9.828 1.084 1 87.81 85 MET A O 1
ATOM 669 N N . TYR A 1 86 ? -4.559 -9.328 1.692 1 82.5 86 TYR A N 1
ATOM 670 C CA . TYR A 1 86 ? -4.73 -8.391 0.59 1 82.5 86 TYR A CA 1
ATOM 671 C C . TYR A 1 86 ? -5.34 -7.082 1.077 1 82.5 86 TYR A C 1
ATOM 673 O O . TYR A 1 86 ? -6.332 -7.086 1.811 1 82.5 86 TYR A O 1
ATOM 681 N N . ALA A 1 87 ? -4.676 -6.035 0.78 1 74.38 87 ALA A N 1
ATOM 682 C CA . ALA A 1 87 ? -5.203 -4.723 1.148 1 74.38 87 ALA A CA 1
ATOM 683 C C . ALA A 1 87 ? -5.312 -3.816 -0.073 1 74.38 87 ALA A C 1
ATOM 685 O O . ALA A 1 87 ? -4.305 -3.32 -0.58 1 74.38 87 ALA A O 1
ATOM 686 N N . PRO A 1 88 ? -6.629 -3.68 -0.543 1 76.44 88 PRO A N 1
ATOM 687 C CA . PRO A 1 88 ? -6.758 -2.711 -1.633 1 76.44 88 PRO A CA 1
ATOM 688 C C . PRO A 1 88 ? -6.391 -1.291 -1.207 1 76.44 88 PRO A C 1
ATOM 690 O O . PRO A 1 88 ? -7.137 -0.653 -0.46 1 76.44 88 PRO A O 1
ATOM 693 N N . MET A 1 89 ? -5.281 -0.778 -1.538 1 77.94 89 MET A N 1
ATOM 694 C CA . MET A 1 89 ? -4.738 0.49 -1.061 1 77.94 89 MET A CA 1
ATOM 695 C C . MET A 1 89 ? -5.473 1.669 -1.689 1 77.94 89 MET A C 1
ATOM 697 O O . MET A 1 89 ? -5.707 2.682 -1.029 1 77.94 89 MET A O 1
ATOM 701 N N . GLU A 1 90 ? -5.996 1.499 -2.838 1 81.5 90 GLU A N 1
ATOM 702 C CA . GLU A 1 90 ? -6.566 2.639 -3.549 1 81.5 90 GLU A CA 1
ATOM 703 C C . GLU A 1 90 ? -7.844 3.127 -2.871 1 81.5 90 GLU A C 1
ATOM 705 O O . GLU A 1 90 ? -7.98 4.312 -2.568 1 81.5 90 GLU A O 1
ATOM 710 N N . PRO A 1 91 ? -8.734 2.172 -2.562 1 83.75 91 PRO A N 1
ATOM 711 C CA . PRO A 1 91 ? -9.93 2.646 -1.874 1 83.75 91 PRO A CA 1
ATOM 712 C C . PRO A 1 91 ? -9.625 3.271 -0.515 1 83.75 91 PRO A C 1
ATOM 714 O O . PRO A 1 91 ? -10.258 4.254 -0.125 1 83.75 91 PRO A O 1
ATOM 717 N N . ILE A 1 92 ? -8.734 2.725 0.154 1 85.25 92 ILE A N 1
ATOM 718 C CA . ILE A 1 92 ? -8.359 3.213 1.478 1 85.25 92 ILE A CA 1
ATOM 719 C C . ILE A 1 92 ? -7.738 4.602 1.357 1 85.25 92 ILE A C 1
ATOM 721 O O . ILE A 1 92 ? -8.117 5.523 2.082 1 85.25 92 ILE A O 1
ATOM 725 N N . VAL A 1 93 ? -6.91 4.793 0.392 1 89.75 93 VAL A N 1
ATOM 726 C CA . VAL A 1 93 ? -6.203 6.055 0.21 1 89.75 93 VAL A CA 1
ATOM 727 C C . VAL A 1 93 ? -7.172 7.125 -0.286 1 89.75 93 VAL A C 1
ATOM 729 O O . VAL A 1 93 ? -7.051 8.297 0.075 1 89.75 93 VAL A O 1
ATOM 732 N N . LYS A 1 94 ? -8.141 6.68 -1.033 1 91.44 94 LYS A N 1
ATOM 733 C CA . LYS A 1 94 ? -9.164 7.617 -1.495 1 91.44 94 LYS A CA 1
ATOM 734 C C . LYS A 1 94 ? -9.977 8.172 -0.325 1 91.44 94 LYS A C 1
ATOM 736 O O . LYS A 1 94 ? -10.273 9.359 -0.281 1 91.44 94 LYS A O 1
ATOM 741 N N . LYS A 1 95 ? -10.312 7.297 0.549 1 93 95 LYS A N 1
ATOM 742 C CA . LYS A 1 95 ? -11.008 7.742 1.753 1 93 95 LYS A CA 1
ATOM 743 C C . LYS A 1 95 ? -10.156 8.742 2.539 1 93 95 LYS A C 1
ATOM 745 O O . LYS A 1 95 ? -10.664 9.75 3.029 1 93 95 LYS A O 1
ATOM 750 N N . LEU A 1 96 ? -8.891 8.406 2.646 1 93.56 96 LEU A N 1
ATOM 751 C CA . LEU A 1 96 ? -7.969 9.297 3.346 1 93.56 96 LEU A CA 1
ATOM 752 C C . LEU A 1 96 ? -7.883 10.648 2.648 1 93.56 96 LEU A C 1
ATOM 754 O O . LEU A 1 96 ? -7.891 11.688 3.307 1 93.56 96 LEU A O 1
ATOM 758 N N . PHE A 1 97 ? -7.824 10.633 1.333 1 95.75 97 PHE A N 1
ATOM 759 C CA . PHE A 1 97 ? -7.809 11.859 0.542 1 95.75 97 PHE A CA 1
ATOM 760 C C . PHE A 1 97 ? -9.039 12.711 0.833 1 95.75 97 PHE A C 1
ATOM 762 O O . PHE A 1 97 ? -8.922 13.898 1.132 1 95.75 97 PHE A O 1
ATOM 769 N N . ASN A 1 98 ? -10.18 12.07 0.849 1 95.62 98 ASN A N 1
ATOM 770 C CA . ASN A 1 98 ? -11.422 12.781 1.125 1 95.62 98 ASN A CA 1
ATOM 771 C C . ASN A 1 98 ? -11.445 13.344 2.543 1 95.62 98 ASN A C 1
ATOM 773 O O . ASN A 1 98 ? -11.922 14.461 2.768 1 95.62 98 ASN A O 1
ATOM 777 N N . PHE A 1 99 ? -10.992 12.578 3.396 1 96 99 PHE A N 1
ATOM 778 C CA . PHE A 1 99 ? -10.906 12.992 4.793 1 96 99 PHE A CA 1
ATOM 779 C C . PHE A 1 99 ? -10.078 14.266 4.93 1 96 99 PHE A C 1
ATOM 781 O O . PHE A 1 99 ? -10.5 15.219 5.574 1 96 99 PHE A O 1
ATOM 788 N N . ILE A 1 100 ? -8.891 14.289 4.285 1 95.69 100 ILE A N 1
ATOM 789 C CA . ILE A 1 100 ? -7.988 15.43 4.336 1 95.69 100 ILE A CA 1
ATOM 790 C C . ILE A 1 100 ? -8.664 16.656 3.709 1 95.69 100 ILE A C 1
ATOM 792 O O . ILE A 1 100 ? -8.617 17.75 4.27 1 95.69 100 ILE A O 1
ATOM 796 N N . MET A 1 101 ? -9.352 16.422 2.615 1 95.75 101 MET A N 1
ATOM 797 C CA . MET A 1 101 ? -10.023 17.516 1.924 1 95.75 101 MET A CA 1
ATOM 798 C C . MET A 1 101 ? -11.133 18.094 2.787 1 95.75 101 MET A C 1
ATOM 800 O O . MET A 1 101 ? -11.328 19.312 2.807 1 95.75 101 MET A O 1
ATOM 804 N N . GLU A 1 102 ? -11.797 17.219 3.455 1 94.5 102 GLU A N 1
ATOM 805 C CA . GLU A 1 102 ? -12.875 17.656 4.332 1 94.5 102 GLU A CA 1
ATOM 806 C C . GLU A 1 102 ? -12.336 18.484 5.492 1 94.5 102 GLU A C 1
ATOM 808 O O . GLU A 1 102 ? -12.938 19.5 5.871 1 94.5 102 GLU A O 1
ATOM 813 N N . LYS A 1 103 ? -11.195 18 6.027 1 92.88 103 LYS A N 1
ATOM 814 C CA . LYS A 1 103 ? -10.633 18.656 7.203 1 92.88 103 LYS A CA 1
ATOM 815 C C . LYS A 1 103 ? -9.961 19.969 6.836 1 92.88 103 LYS A C 1
ATOM 817 O O . LYS A 1 103 ? -9.844 20.875 7.672 1 92.88 103 LYS A O 1
ATOM 822 N N . THR A 1 104 ? -9.43 20.078 5.637 1 86.38 104 THR A N 1
ATOM 823 C CA . THR A 1 104 ? -8.734 21.281 5.219 1 86.38 104 THR A CA 1
ATOM 824 C C . THR A 1 104 ? -9.68 22.234 4.484 1 86.38 104 THR A C 1
ATOM 826 O O . THR A 1 104 ? -9.32 23.359 4.164 1 86.38 104 THR A O 1
ATOM 829 N N . ASN A 1 105 ? -10.859 22.047 4.527 1 73.44 105 ASN A N 1
ATOM 830 C CA . ASN A 1 105 ? -11.891 22.891 3.932 1 73.44 105 ASN A CA 1
ATOM 831 C C . ASN A 1 105 ? -11.617 23.141 2.451 1 73.44 105 ASN A C 1
ATOM 833 O O . ASN A 1 105 ? -11.828 24.25 1.958 1 73.44 105 ASN A O 1
ATOM 837 N N . LYS A 1 106 ? -10.836 22.125 1.913 1 60.66 106 LYS A N 1
ATOM 838 C CA . LYS A 1 106 ? -10.594 22.422 0.501 1 60.66 106 LYS A CA 1
ATOM 839 C C . LYS A 1 106 ? -11.414 21.484 -0.394 1 60.66 106 LYS A C 1
ATOM 841 O O . LYS A 1 106 ? -11.711 20.359 -0.017 1 60.66 106 LYS A O 1
ATOM 846 N N . MET B 1 1 ? -0.807 21.578 -1.573 1 94.25 1 MET B N 1
ATOM 847 C CA . MET B 1 1 ? -1.116 21.203 -0.196 1 94.25 1 MET B CA 1
ATOM 848 C C . MET B 1 1 ? -0.032 20.297 0.381 1 94.25 1 MET B C 1
ATOM 850 O O . MET B 1 1 ? 0.388 19.344 -0.265 1 94.25 1 MET B O 1
ATOM 854 N N . LYS B 1 2 ? 0.504 20.625 1.521 1 96.44 2 LYS B N 1
ATOM 855 C CA . LYS B 1 2 ? 1.561 19.828 2.15 1 96.44 2 LYS B CA 1
ATOM 856 C C . LYS B 1 2 ? 1.023 19.047 3.342 1 96.44 2 LYS B C 1
ATOM 858 O O . LYS B 1 2 ? 0.452 19.625 4.27 1 96.44 2 LYS B O 1
ATOM 863 N N . VAL B 1 3 ? 1.25 17.719 3.203 1 96.44 3 VAL B N 1
ATOM 864 C CA . VAL B 1 3 ? 0.713 16.828 4.215 1 96.44 3 VAL B CA 1
ATOM 865 C C . VAL B 1 3 ? 1.857 16.094 4.918 1 96.44 3 VAL B C 1
ATOM 867 O O . VAL B 1 3 ? 2.787 15.617 4.266 1 96.44 3 VAL B O 1
ATOM 870 N N . MET B 1 4 ? 1.786 16.062 6.258 1 95.38 4 MET B N 1
ATOM 871 C CA . MET B 1 4 ? 2.766 15.344 7.062 1 95.38 4 MET B CA 1
ATOM 872 C C . MET B 1 4 ? 2.119 14.148 7.758 1 95.38 4 MET B C 1
ATOM 874 O O . MET B 1 4 ? 1.112 14.305 8.453 1 95.38 4 MET B O 1
ATOM 878 N N . PHE B 1 5 ? 2.746 12.992 7.512 1 93.62 5 PHE B N 1
ATOM 879 C CA . PHE B 1 5 ? 2.408 11.812 8.297 1 93.62 5 PHE B CA 1
ATOM 880 C C . PHE B 1 5 ? 3.383 11.633 9.453 1 93.62 5 PHE B C 1
ATOM 882 O O . PHE B 1 5 ? 4.598 11.734 9.273 1 93.62 5 PHE B O 1
ATOM 889 N N . VAL B 1 6 ? 2.773 11.43 10.609 1 92.38 6 VAL B N 1
ATOM 890 C CA . VAL B 1 6 ? 3.615 11.055 11.742 1 92.38 6 VAL B CA 1
ATOM 891 C C . VAL B 1 6 ? 3.312 9.617 12.156 1 92.38 6 VAL B C 1
ATOM 893 O O . VAL B 1 6 ? 2.182 9.297 12.531 1 92.38 6 VAL B O 1
ATOM 896 N N . CYS B 1 7 ? 4.301 8.734 11.922 1 83.25 7 CYS B N 1
ATOM 897 C CA . CYS B 1 7 ? 4.078 7.328 12.219 1 83.25 7 CYS B CA 1
ATOM 898 C C . CYS B 1 7 ? 5.277 6.727 12.938 1 83.25 7 CYS B C 1
ATOM 900 O O . CYS B 1 7 ? 6.316 7.379 13.078 1 83.25 7 CYS B O 1
ATOM 902 N N . ALA B 1 8 ? 5.055 5.508 13.648 1 71.75 8 ALA B N 1
ATOM 903 C CA . ALA B 1 8 ? 6.145 4.812 14.336 1 71.75 8 ALA B CA 1
ATOM 904 C C . ALA B 1 8 ? 7.059 4.113 13.336 1 71.75 8 ALA B C 1
ATOM 906 O O . ALA B 1 8 ? 8.242 3.906 13.609 1 71.75 8 ALA B O 1
ATOM 907 N N . GLY B 1 9 ? 6.547 3.654 12.219 1 65.75 9 GLY B N 1
ATOM 908 C CA . GLY B 1 9 ? 7.285 2.863 11.25 1 65.75 9 GLY B CA 1
ATOM 909 C C . GLY B 1 9 ? 7.27 3.465 9.859 1 65.75 9 GLY B C 1
ATOM 910 O O . GLY B 1 9 ? 6.203 3.766 9.312 1 65.75 9 GLY B O 1
ATOM 911 N N . GLY B 1 10 ? 8.297 3.824 9.344 1 63.12 10 GLY B N 1
ATOM 912 C CA . GLY B 1 10 ? 8.562 4.629 8.164 1 63.12 10 GLY B CA 1
ATOM 913 C C . GLY B 1 10 ? 8.164 3.939 6.867 1 63.12 10 GLY B C 1
ATOM 914 O O . GLY B 1 10 ? 7.703 4.59 5.93 1 63.12 10 GLY B O 1
ATOM 915 N N . MET B 1 11 ? 8.148 2.6 6.809 1 62.25 11 MET B N 1
ATOM 916 C CA . MET B 1 11 ? 7.996 1.974 5.496 1 62.25 11 MET B CA 1
ATOM 917 C C . MET B 1 11 ? 6.539 2.016 5.043 1 62.25 11 MET B C 1
ATOM 919 O O . MET B 1 11 ? 6.246 2.428 3.92 1 62.25 11 MET B O 1
ATOM 923 N N . SER B 1 12 ? 5.539 1.534 5.793 1 71.12 12 SER B N 1
ATOM 924 C CA . SER B 1 12 ? 4.129 1.521 5.422 1 71.12 12 SER B CA 1
ATOM 925 C C . SER B 1 12 ? 3.607 2.932 5.172 1 71.12 12 SER B C 1
ATOM 927 O O . SER B 1 12 ? 2.842 3.158 4.234 1 71.12 12 SER B O 1
ATOM 929 N N . THR B 1 13 ? 4.25 3.83 5.812 1 75.31 13 THR B N 1
ATOM 930 C CA . THR B 1 13 ? 3.77 5.203 5.691 1 75.31 13 THR B CA 1
ATOM 931 C C . THR B 1 13 ? 4.27 5.836 4.398 1 75.31 13 THR B C 1
ATOM 933 O O . THR B 1 13 ? 3.545 6.605 3.758 1 75.31 13 THR B O 1
ATOM 936 N N . ALA B 1 14 ? 5.457 5.434 3.992 1 78.44 14 ALA B N 1
ATOM 937 C CA . ALA B 1 14 ? 6.016 5.984 2.758 1 78.44 14 ALA B CA 1
ATOM 938 C C . ALA B 1 14 ? 5.18 5.574 1.55 1 78.44 14 ALA B C 1
ATOM 940 O O . ALA B 1 14 ? 4.918 6.387 0.661 1 78.44 14 ALA B O 1
ATOM 941 N N . MET B 1 15 ? 4.777 4.352 1.527 1 78.81 15 MET B N 1
ATOM 942 C CA . MET B 1 15 ? 3.959 3.857 0.424 1 78.81 15 MET B CA 1
ATOM 943 C C . MET B 1 15 ? 2.6 4.551 0.404 1 78.81 15 MET B C 1
ATOM 945 O O . MET B 1 15 ? 2.109 4.938 -0.659 1 78.81 15 MET B O 1
ATOM 949 N N . THR B 1 16 ? 2.107 4.723 1.517 1 83.62 16 THR B N 1
ATOM 950 C CA . THR B 1 16 ? 0.828 5.414 1.628 1 83.62 16 THR B CA 1
ATOM 951 C C . THR B 1 16 ? 0.956 6.863 1.167 1 83.62 16 THR B C 1
ATOM 953 O O . THR B 1 16 ? 0.083 7.379 0.462 1 83.62 16 THR B O 1
ATOM 956 N N . ALA B 1 17 ? 2.072 7.434 1.567 1 88.5 17 ALA B N 1
ATOM 957 C CA . ALA B 1 17 ? 2.33 8.812 1.174 1 88.5 17 ALA B CA 1
ATOM 958 C C . ALA B 1 17 ? 2.387 8.953 -0.345 1 88.5 17 ALA B C 1
ATOM 960 O O . ALA B 1 17 ? 1.738 9.828 -0.92 1 88.5 17 ALA B O 1
ATOM 961 N N . LYS B 1 18 ? 3.074 8.07 -0.928 1 87.12 18 LYS B N 1
ATOM 962 C CA . LYS B 1 18 ? 3.203 8.109 -2.381 1 87.12 18 LYS B CA 1
ATOM 963 C C . LYS B 1 18 ? 1.854 7.891 -3.061 1 87.12 18 LYS B C 1
ATOM 965 O O . LYS B 1 18 ? 1.51 8.594 -4.012 1 87.12 18 LYS B O 1
ATOM 970 N N . LYS B 1 19 ? 1.123 6.988 -2.611 1 86.62 19 LYS B N 1
ATOM 971 C CA . LYS B 1 19 ? -0.188 6.695 -3.184 1 86.62 19 LYS B CA 1
ATOM 972 C C . LYS B 1 19 ? -1.144 7.871 -2.996 1 86.62 19 LYS B C 1
ATOM 974 O O . LYS B 1 19 ? -1.946 8.172 -3.883 1 86.62 19 LYS B O 1
ATOM 979 N N . LEU B 1 20 ? -1.033 8.445 -1.878 1 91.88 20 LEU B N 1
ATOM 980 C CA . LEU B 1 20 ? -1.868 9.609 -1.609 1 91.88 20 LEU B CA 1
ATOM 981 C C . LEU B 1 20 ? -1.558 10.734 -2.586 1 91.88 20 LEU B C 1
ATOM 983 O O . LEU B 1 20 ? -2.469 11.398 -3.088 1 91.88 20 LEU B O 1
ATOM 987 N N . GLU B 1 21 ? -0.309 10.922 -2.848 1 94.88 21 GLU B N 1
ATOM 988 C CA . GLU B 1 21 ? 0.085 11.93 -3.824 1 94.88 21 GLU B CA 1
ATOM 989 C C . GLU B 1 21 ? -0.478 11.609 -5.207 1 94.88 21 GLU B C 1
ATOM 991 O O . GLU B 1 21 ? -0.983 12.5 -5.895 1 94.88 21 GLU B O 1
ATOM 996 N N . GLU B 1 22 ? -0.48 10.383 -5.559 1 90.88 22 GLU B N 1
ATOM 997 C CA . GLU B 1 22 ? -1.004 9.953 -6.852 1 90.88 22 GLU B CA 1
ATOM 998 C C . GLU B 1 22 ? -2.514 10.156 -6.93 1 90.88 22 GLU B C 1
ATOM 1000 O O . GLU B 1 22 ? -3.021 10.695 -7.914 1 90.88 22 GLU B O 1
ATOM 1005 N N . VAL B 1 23 ? -3.154 9.711 -5.945 1 91.06 23 VAL B N 1
ATOM 1006 C CA . VAL B 1 23 ? -4.609 9.828 -5.895 1 91.06 23 VAL B CA 1
ATOM 1007 C C . VAL B 1 23 ? -5.016 11.297 -5.902 1 91.06 23 VAL B C 1
ATOM 1009 O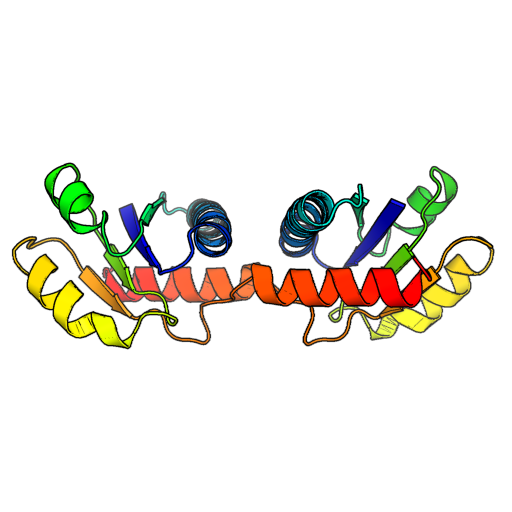 O . VAL B 1 23 ? -5.965 11.688 -6.582 1 91.06 23 VAL B O 1
ATOM 1012 N N . SER B 1 24 ? -4.301 12.07 -5.156 1 95.31 24 SER B N 1
ATOM 1013 C CA . SER B 1 24 ? -4.605 13.492 -5.094 1 95.31 24 SER B CA 1
ATOM 1014 C C . SER B 1 24 ? -4.449 14.156 -6.461 1 95.31 24 SER B C 1
ATOM 1016 O O . SER B 1 24 ? -5.293 14.953 -6.875 1 95.31 24 SER B O 1
ATOM 1018 N N . LYS B 1 25 ? -3.402 13.773 -7.148 1 94.94 25 LYS B N 1
ATOM 1019 C CA . LYS B 1 25 ? -3.158 14.32 -8.477 1 94.94 25 LYS B CA 1
ATOM 1020 C C . LYS B 1 25 ? -4.285 13.945 -9.438 1 94.94 25 LYS B C 1
ATOM 1022 O O . LYS B 1 25 ? -4.746 14.789 -10.219 1 94.94 25 LYS B O 1
ATOM 1027 N N . LYS B 1 26 ? -4.762 12.781 -9.336 1 92.06 26 LYS B N 1
ATOM 1028 C CA . LYS B 1 26 ? -5.855 12.297 -10.172 1 92.06 26 LYS B CA 1
ATOM 1029 C C . LYS B 1 26 ? -7.145 13.07 -9.898 1 92.06 26 LYS B C 1
ATOM 1031 O O . LYS B 1 26 ? -8.023 13.156 -10.758 1 92.06 26 LYS B O 1
ATOM 1036 N N . ASN B 1 27 ? -7.176 13.586 -8.703 1 93.5 27 ASN B N 1
ATOM 1037 C CA . ASN B 1 27 ? -8.375 14.328 -8.32 1 93.5 27 ASN B CA 1
ATOM 1038 C C . ASN B 1 27 ? -8.156 15.836 -8.438 1 93.5 27 ASN B C 1
ATOM 1040 O O . ASN B 1 27 ? -8.914 16.625 -7.855 1 93.5 27 ASN B O 1
ATOM 1044 N N . GLY B 1 28 ? -7.066 16.234 -9.047 1 94.31 28 GLY B N 1
ATOM 1045 C CA . GLY B 1 28 ? -6.844 17.641 -9.375 1 94.31 28 GLY B CA 1
ATOM 1046 C C . GLY B 1 28 ? -6.238 18.422 -8.227 1 94.31 28 GLY B C 1
ATOM 1047 O O . GLY B 1 28 ? -6.27 19.656 -8.234 1 94.31 28 GLY B O 1
ATOM 1048 N N . VAL B 1 29 ? -5.77 17.766 -7.238 1 95.25 29 VAL B N 1
ATOM 1049 C CA . VAL B 1 29 ? -5.145 18.406 -6.09 1 95.25 29 VAL B CA 1
ATOM 1050 C C . VAL B 1 29 ? -3.682 17.984 -5.988 1 95.25 29 VAL B C 1
ATOM 1052 O O . VAL B 1 29 ? -3.371 16.797 -5.996 1 95.25 29 VAL B O 1
ATOM 1055 N N . GLU B 1 30 ? -2.861 18.906 -6.02 1 95.38 30 GLU B N 1
ATOM 1056 C CA . GLU B 1 30 ? -1.445 18.594 -5.848 1 95.38 30 GLU B CA 1
ATOM 1057 C C . GLU B 1 30 ? -1.065 18.547 -4.371 1 95.38 30 GLU B C 1
ATOM 1059 O O . GLU B 1 30 ? -1.107 19.562 -3.678 1 95.38 30 GLU B O 1
ATOM 1064 N N . MET B 1 31 ? -0.666 17.344 -3.953 1 96.56 31 MET B N 1
ATOM 1065 C CA . MET B 1 31 ? -0.23 17.156 -2.572 1 96.56 31 MET B CA 1
ATOM 1066 C C . MET B 1 31 ? 1.244 16.781 -2.512 1 96.56 31 MET B C 1
ATOM 1068 O O . MET B 1 31 ? 1.73 16.031 -3.367 1 96.56 31 MET B O 1
ATOM 1072 N N . ASN B 1 32 ? 1.886 17.312 -1.609 1 96.62 32 ASN B N 1
ATOM 1073 C CA . ASN B 1 32 ? 3.203 16.844 -1.188 1 96.62 32 ASN B CA 1
ATOM 1074 C C . ASN B 1 32 ? 3.154 16.203 0.194 1 96.62 32 ASN B C 1
ATOM 1076 O O . ASN B 1 32 ? 2.838 16.859 1.183 1 96.62 32 ASN B O 1
ATOM 1080 N N . VAL B 1 33 ? 3.41 14.883 0.12 1 95.19 33 VAL B N 1
ATOM 1081 C CA . VAL B 1 33 ? 3.223 14.117 1.35 1 95.19 33 VAL B CA 1
ATOM 1082 C C . VAL B 1 33 ? 4.574 13.609 1.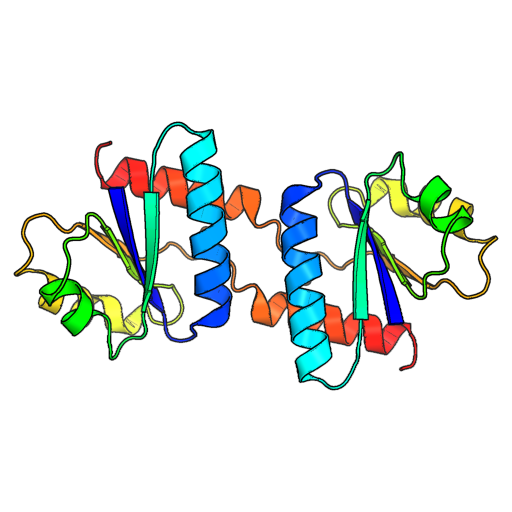854 1 95.19 33 VAL B C 1
ATOM 1084 O O . VAL B 1 33 ? 5.34 13.016 1.096 1 95.19 33 VAL B O 1
ATOM 1087 N N . LYS B 1 34 ? 4.844 13.852 3.098 1 92.31 34 LYS B N 1
ATOM 1088 C CA . LYS B 1 34 ? 6.059 13.359 3.74 1 92.31 34 LYS B CA 1
ATOM 1089 C C . LYS B 1 34 ? 5.734 12.633 5.047 1 92.31 34 LYS B C 1
ATOM 1091 O O . LYS B 1 34 ? 4.77 12.984 5.73 1 92.31 34 LYS B O 1
ATOM 1096 N N . ALA B 1 35 ? 6.547 11.648 5.293 1 90.94 35 ALA B N 1
ATOM 1097 C CA . ALA B 1 35 ? 6.375 10.867 6.516 1 90.94 35 ALA B CA 1
ATOM 1098 C C . ALA B 1 35 ? 7.574 11.031 7.445 1 90.94 35 ALA B C 1
ATOM 1100 O O . ALA B 1 35 ? 8.719 11.039 6.996 1 90.94 35 ALA B O 1
ATOM 1101 N N . PHE B 1 36 ? 7.23 11.188 8.719 1 90.5 36 PHE B N 1
ATOM 1102 C CA . PHE B 1 36 ? 8.281 11.344 9.719 1 90.5 36 PHE B CA 1
ATOM 1103 C C . PHE B 1 36 ? 7.98 10.516 10.961 1 90.5 36 PHE B C 1
ATOM 1105 O O . PHE B 1 36 ? 6.82 10.234 11.258 1 90.5 36 PHE B O 1
ATOM 1112 N N . GLY B 1 37 ? 9.094 10.117 11.609 1 87 37 GLY B N 1
ATOM 1113 C CA . GLY B 1 37 ? 8.938 9.5 12.922 1 87 37 GLY B CA 1
ATOM 1114 C C . GLY B 1 37 ? 8.57 10.5 14.008 1 87 37 GLY B C 1
ATOM 1115 O O . GLY B 1 37 ? 8.617 11.711 13.781 1 87 37 GLY B O 1
ATOM 1116 N N . THR B 1 38 ? 8.242 9.906 15.18 1 88.69 38 THR B N 1
ATOM 1117 C CA . THR B 1 38 ? 7.797 10.727 16.297 1 88.69 38 THR B CA 1
ATOM 1118 C C . THR B 1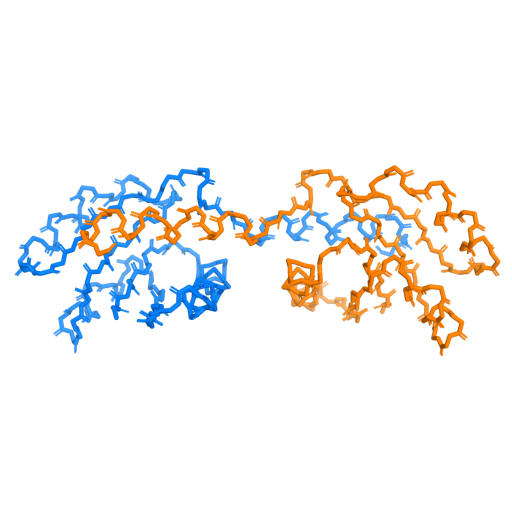 38 ? 8.945 11.586 16.828 1 88.69 38 THR B C 1
ATOM 1120 O O . THR B 1 38 ? 8.711 12.57 17.531 1 88.69 38 THR B O 1
ATOM 1123 N N . THR B 1 39 ? 10.102 11.344 16.422 1 87.62 39 THR B N 1
ATOM 1124 C CA . THR B 1 39 ? 11.242 12.086 16.938 1 87.62 39 THR B CA 1
ATOM 1125 C C . THR B 1 39 ? 11.633 13.227 16 1 87.62 39 THR B C 1
ATOM 1127 O O . THR B 1 39 ? 12.336 14.156 16.406 1 87.62 39 THR B O 1
ATOM 1130 N N . ASN B 1 40 ? 11.141 13.156 14.82 1 91.31 40 ASN B N 1
ATOM 1131 C CA . ASN B 1 40 ? 11.68 14.094 13.836 1 91.31 40 ASN B CA 1
ATOM 1132 C C . ASN B 1 40 ? 10.602 15.031 13.305 1 91.31 40 ASN B C 1
ATOM 1134 O O . ASN B 1 40 ? 10.906 16.016 12.633 1 91.31 40 ASN B O 1
ATOM 1138 N N . TYR B 1 41 ? 9.312 14.828 13.609 1 93.69 41 TYR B N 1
ATOM 1139 C CA . TYR B 1 41 ? 8.242 15.594 12.984 1 93.69 41 TYR B CA 1
ATOM 1140 C C . TYR B 1 41 ? 8.289 17.047 13.414 1 93.69 41 TYR B C 1
ATOM 1142 O O . TYR B 1 41 ? 8.055 17.953 12.609 1 93.69 41 TYR B O 1
ATOM 1150 N N . LEU B 1 42 ? 8.695 17.359 14.711 1 93.12 42 LEU B N 1
ATOM 1151 C CA . LEU B 1 42 ? 8.695 18.719 15.227 1 93.12 42 LEU B CA 1
ATOM 1152 C C . LEU B 1 42 ? 9.766 19.562 14.531 1 93.12 42 LEU B C 1
ATOM 1154 O O . LEU B 1 42 ? 9.508 20.719 14.156 1 93.12 42 LEU B O 1
ATOM 1158 N N . GLU B 1 43 ? 10.93 18.969 14.406 1 94.69 43 GLU B N 1
ATOM 1159 C CA . GLU B 1 43 ? 12 19.656 13.68 1 94.69 43 GLU B CA 1
ATOM 1160 C C . GLU B 1 43 ? 11.57 20 12.258 1 94.69 43 GLU B C 1
ATOM 1162 O O . GLU B 1 43 ? 11.844 21.094 11.766 1 94.69 43 GLU B O 1
ATOM 1167 N N . GLU B 1 44 ? 10.898 19.062 11.617 1 94.31 44 GLU B N 1
ATOM 1168 C CA . GLU B 1 44 ? 10.445 19.281 10.25 1 94.31 44 GLU B CA 1
ATOM 1169 C C . GLU B 1 44 ? 9.398 20.391 10.188 1 94.31 44 GLU B C 1
ATOM 1171 O O . GLU B 1 44 ? 9.406 21.219 9.266 1 94.31 44 GLU B O 1
ATOM 1176 N N . LEU B 1 45 ? 8.531 20.453 11.188 1 94.69 45 LEU B N 1
ATOM 1177 C CA . LEU B 1 45 ? 7.5 21.484 11.242 1 94.69 45 LEU B CA 1
ATOM 1178 C C . LEU B 1 45 ? 8.125 22.859 11.375 1 94.69 45 LEU B C 1
ATOM 1180 O O . LEU B 1 45 ? 7.555 23.859 10.906 1 94.69 45 LEU B O 1
ATOM 1184 N N . GLU B 1 46 ? 9.289 22.922 11.977 1 94 46 GLU B N 1
ATOM 1185 C CA . GLU B 1 46 ? 9.992 24.188 12.133 1 94 46 GLU B CA 1
ATOM 1186 C C . GLU B 1 46 ? 10.695 24.609 10.844 1 94 46 GLU B C 1
ATOM 1188 O O . GLU B 1 46 ? 10.922 25.797 10.602 1 94 46 GLU B O 1
ATOM 1193 N N . ASN B 1 47 ? 11 23.641 10.031 1 94.62 47 ASN B N 1
ATOM 1194 C CA . ASN B 1 47 ? 11.797 23.875 8.836 1 94.62 47 ASN B CA 1
ATOM 1195 C C . ASN B 1 47 ? 10.922 24.109 7.609 1 94.62 47 ASN B C 1
ATOM 1197 O O . ASN B 1 47 ? 11.383 24.672 6.613 1 94.62 47 ASN B O 1
ATOM 1201 N N . ASP B 1 48 ? 9.773 23.609 7.652 1 94.5 48 ASP B N 1
ATOM 1202 C CA . ASP B 1 48 ? 8.867 23.719 6.516 1 94.5 48 ASP B CA 1
ATOM 1203 C C . ASP B 1 48 ? 7.426 23.922 6.98 1 94.5 48 ASP B C 1
ATOM 1205 O O . ASP B 1 48 ? 7.117 23.734 8.156 1 94.5 48 ASP B O 1
ATOM 1209 N N . ASN B 1 49 ? 6.613 24.453 6.035 1 94.31 49 ASN B N 1
ATOM 1210 C CA . ASN B 1 49 ? 5.199 24.641 6.328 1 94.31 49 ASN B CA 1
ATOM 1211 C C . ASN B 1 49 ? 4.355 23.469 5.832 1 94.31 49 ASN B C 1
ATOM 1213 O O . ASN B 1 49 ? 4.59 22.953 4.738 1 94.31 49 ASN B O 1
ATOM 1217 N N . TYR B 1 50 ? 3.43 23.047 6.684 1 96.31 50 TYR B N 1
ATOM 1218 C CA . TYR B 1 50 ? 2.494 21.984 6.344 1 96.31 50 TYR B CA 1
ATOM 1219 C C . TYR B 1 50 ? 1.054 22.438 6.559 1 96.31 50 TYR B C 1
ATOM 1221 O O . TYR B 1 50 ? 0.778 23.266 7.426 1 96.31 50 TYR B O 1
ATOM 1229 N N . ASP B 1 51 ? 0.193 21.891 5.738 1 96.44 51 ASP B N 1
ATOM 1230 C CA . ASP B 1 51 ? -1.232 22.188 5.867 1 96.44 51 ASP B CA 1
ATOM 1231 C C . ASP B 1 51 ? -1.907 21.203 6.824 1 96.44 51 ASP B C 1
ATOM 1233 O O . ASP B 1 51 ? -2.818 21.578 7.562 1 96.44 51 ASP B O 1
ATOM 1237 N N . VAL B 1 52 ? -1.441 20.031 6.773 1 97.12 52 VAL B N 1
ATOM 1238 C CA . VAL B 1 52 ? -2.096 18.969 7.539 1 97.12 52 VAL B CA 1
ATOM 1239 C C . VAL B 1 52 ? -1.045 18.031 8.133 1 97.12 52 VAL B C 1
ATOM 1241 O O . VAL B 1 52 ? -0.069 17.688 7.469 1 97.12 52 VAL B O 1
ATOM 1244 N N . LEU B 1 53 ? -1.221 17.734 9.398 1 97 53 LEU B N 1
ATOM 1245 C CA . LEU B 1 53 ? -0.472 16.703 10.094 1 97 53 LEU B CA 1
ATOM 1246 C C . LEU B 1 53 ? -1.395 15.562 10.523 1 97 53 LEU B C 1
ATOM 1248 O O . LEU B 1 53 ? -2.369 15.789 11.242 1 97 53 LEU B O 1
ATOM 1252 N N . LEU B 1 54 ? -1.043 14.391 9.984 1 95.62 54 LEU B N 1
ATOM 1253 C CA . LEU B 1 54 ? -1.855 13.211 10.273 1 95.62 54 LEU B CA 1
ATOM 1254 C C . LEU B 1 54 ? -1.103 12.25 11.18 1 95.62 54 LEU B C 1
ATOM 1256 O O . LEU B 1 54 ? 0.037 11.875 10.891 1 95.62 54 LEU B O 1
ATOM 1260 N N . VAL B 1 55 ? -1.803 11.852 12.219 1 94.5 55 VAL B N 1
ATOM 1261 C CA . VAL B 1 55 ? -1.221 10.914 13.172 1 94.5 55 VAL B CA 1
ATOM 1262 C C . VAL B 1 55 ? -1.697 9.492 12.859 1 94.5 55 VAL B C 1
ATOM 1264 O O . VAL B 1 55 ? -2.902 9.227 12.836 1 94.5 55 VAL B O 1
ATOM 1267 N N . ALA B 1 56 ? -0.761 8.656 12.617 1 90.69 56 ALA B N 1
ATOM 1268 C CA . ALA B 1 56 ? -1.084 7.277 12.273 1 90.69 56 ALA B CA 1
ATOM 1269 C C . ALA B 1 56 ? -1.749 6.559 13.445 1 90.69 56 ALA B C 1
ATOM 1271 O O . ALA B 1 56 ? -1.473 6.867 14.609 1 90.69 56 ALA B O 1
ATOM 1272 N N . PRO B 1 57 ? -2.527 5.527 13.109 1 90.12 57 PRO B N 1
ATOM 1273 C CA . PRO B 1 57 ? -3.262 4.809 14.148 1 90.12 57 PRO B CA 1
ATOM 1274 C C . PRO B 1 57 ? -2.338 4.113 15.148 1 90.12 57 PRO B C 1
ATOM 1276 O O . PRO B 1 57 ? -2.68 3.984 16.328 1 90.12 57 PRO B O 1
ATOM 1279 N N . GLN B 1 58 ? -1.238 3.777 14.766 1 84.94 58 GLN B N 1
ATOM 1280 C CA . GLN B 1 58 ? -0.31 3.029 15.602 1 84.94 58 GLN B CA 1
ATOM 1281 C C . GLN B 1 58 ? 0.213 3.889 16.75 1 84.94 58 GLN B C 1
ATOM 1283 O O . GLN B 1 58 ? 0.673 3.365 17.766 1 84.94 58 GLN B O 1
ATOM 1288 N N . ILE B 1 59 ? 0.197 5.137 16.578 1 89.5 59 ILE B N 1
ATOM 1289 C CA . ILE B 1 59 ? 0.727 6.016 17.609 1 89.5 59 ILE B CA 1
ATOM 1290 C C . ILE B 1 59 ? -0.369 6.965 18.094 1 89.5 59 ILE B C 1
ATOM 1292 O O . ILE B 1 59 ? -0.092 8.109 18.453 1 89.5 59 ILE B O 1
ATOM 1296 N N . ARG B 1 60 ? -1.599 6.551 18.062 1 91.19 60 ARG B N 1
ATOM 1297 C CA . ARG B 1 60 ? -2.729 7.383 18.469 1 91.19 60 ARG B CA 1
ATOM 1298 C C . ARG B 1 60 ? -2.553 7.891 19.891 1 91.19 60 ARG B C 1
ATOM 1300 O O . ARG B 1 60 ? -3.043 8.969 20.234 1 91.19 60 ARG B O 1
ATOM 1307 N N . HIS B 1 61 ? -1.882 7.117 20.781 1 93.56 61 HIS B N 1
ATOM 1308 C CA . HIS B 1 61 ? -1.659 7.484 22.172 1 93.56 61 HIS B CA 1
ATOM 1309 C C . HIS B 1 61 ? -0.82 8.758 22.281 1 93.56 61 HIS B C 1
ATOM 1311 O O . HIS B 1 61 ? -0.812 9.414 23.328 1 93.56 61 HIS B O 1
ATOM 1317 N N . ARG B 1 62 ? -0.204 9.117 21.234 1 94.25 62 ARG B N 1
ATOM 1318 C CA . ARG B 1 62 ? 0.648 10.305 21.234 1 94.25 62 ARG B CA 1
ATOM 1319 C C . ARG B 1 62 ? -0.079 11.508 20.641 1 94.25 62 ARG B C 1
ATOM 1321 O O . ARG B 1 62 ? 0.484 12.594 20.547 1 94.25 62 ARG B O 1
ATOM 1328 N N . PHE B 1 63 ? -1.253 11.344 20.25 1 95.94 63 PHE B N 1
ATOM 1329 C CA . PHE B 1 63 ? -1.979 12.375 19.531 1 95.94 63 PHE B CA 1
ATOM 1330 C C . PHE B 1 63 ? -2.004 13.68 20.312 1 95.94 63 PHE B C 1
ATOM 1332 O O . PHE B 1 63 ? -1.733 14.75 19.766 1 95.94 63 PHE B O 1
ATOM 1339 N N . ASP B 1 64 ? -2.336 13.641 21.609 1 96.19 64 ASP B N 1
ATOM 1340 C CA . ASP B 1 64 ? -2.479 14.844 22.422 1 96.19 64 ASP B CA 1
ATOM 1341 C C . ASP B 1 64 ? -1.162 15.609 22.5 1 96.19 64 ASP B C 1
ATOM 1343 O O . ASP B 1 64 ? -1.145 16.844 22.391 1 96.19 64 ASP B O 1
ATOM 1347 N N . VAL B 1 65 ? -0.093 14.836 22.703 1 95.56 65 VAL B N 1
ATOM 1348 C CA . VAL B 1 65 ? 1.23 15.445 22.766 1 95.56 65 VAL B CA 1
ATOM 1349 C C . VAL B 1 65 ? 1.572 16.109 21.438 1 95.56 65 VAL B C 1
ATOM 1351 O O . VAL B 1 65 ? 2.068 17.234 21.406 1 95.56 65 VAL B O 1
ATOM 1354 N N . ILE B 1 66 ? 1.259 15.438 20.328 1 95.62 66 ILE B N 1
ATOM 1355 C CA . ILE B 1 66 ? 1.545 15.953 18.984 1 95.62 66 ILE B CA 1
ATOM 1356 C C . ILE B 1 66 ? 0.699 17.188 18.719 1 95.62 66 ILE B C 1
ATOM 1358 O O . ILE B 1 66 ? 1.207 18.203 18.234 1 95.62 66 ILE B O 1
ATOM 1362 N N . LYS B 1 67 ? -0.535 17.109 19.094 1 96 67 LYS B N 1
ATOM 1363 C CA . LYS B 1 67 ? -1.439 18.234 18.891 1 96 67 LYS B CA 1
ATOM 1364 C C . LYS B 1 67 ? -0.97 19.469 19.656 1 96 67 LYS B C 1
ATOM 1366 O O . LYS B 1 67 ? -0.931 20.562 19.109 1 96 67 LYS B O 1
ATOM 1371 N N . GLU B 1 68 ? -0.604 19.281 20.859 1 96.19 68 GLU B N 1
ATOM 1372 C CA . GLU B 1 68 ? -0.134 20.375 21.703 1 96.19 68 GLU B CA 1
ATOM 1373 C C . GLU B 1 68 ? 1.138 21 21.125 1 96.19 68 GLU B C 1
ATOM 1375 O O . GLU B 1 68 ? 1.262 22.234 21.078 1 96.19 68 GLU B O 1
ATOM 1380 N N . SER B 1 69 ? 2.037 20.141 20.703 1 95 69 SER B N 1
ATOM 1381 C CA . SER B 1 69 ? 3.307 20.625 20.172 1 95 69 SER B CA 1
ATOM 1382 C C . SER B 1 69 ? 3.104 21.375 18.859 1 95 69 SER B C 1
ATOM 1384 O O . SER B 1 69 ? 3.912 22.234 18.5 1 95 69 SER B O 1
ATOM 1386 N N . ALA B 1 70 ? 2.018 21.078 18.172 1 94.94 70 ALA B N 1
ATOM 1387 C CA . ALA B 1 70 ? 1.76 21.641 16.859 1 94.94 70 ALA B CA 1
ATOM 1388 C C . ALA B 1 70 ? 0.922 22.922 16.969 1 94.94 70 ALA B C 1
ATOM 1390 O O . ALA B 1 70 ? 0.708 23.625 15.969 1 94.94 70 ALA B O 1
ATOM 1391 N N . GLU B 1 71 ? 0.452 23.297 18.141 1 94.25 71 GLU B N 1
ATOM 1392 C CA . GLU B 1 71 ? -0.453 24.422 18.359 1 94.25 71 GLU B CA 1
ATOM 1393 C C . GLU B 1 71 ? 0.184 25.734 17.922 1 94.25 71 GLU B C 1
ATOM 1395 O O . GLU B 1 71 ? -0.516 26.672 17.531 1 94.25 71 GLU B O 1
ATOM 1400 N N . LYS B 1 72 ? 1.436 25.797 18 1 93.81 72 LYS B N 1
ATOM 1401 C CA . LYS B 1 72 ? 2.148 27.031 17.672 1 93.81 72 LYS B CA 1
ATOM 1402 C C . LYS B 1 72 ? 2.121 27.297 16.172 1 93.81 72 LYS B C 1
ATOM 1404 O O . LYS B 1 72 ? 2.449 28.391 15.719 1 93.81 72 LYS B O 1
ATOM 1409 N N . PHE B 1 73 ? 1.776 26.281 15.414 1 94.25 73 PHE B N 1
ATOM 1410 C CA . PHE B 1 73 ? 1.696 26.422 13.961 1 94.25 73 PHE B CA 1
ATOM 1411 C C . PHE B 1 73 ? 0.263 26.703 13.523 1 94.25 73 PHE B C 1
ATOM 1413 O O . PHE B 1 73 ? -0.531 25.781 13.352 1 94.25 73 PHE B O 1
ATOM 1420 N N . ASP B 1 74 ? -0.141 27.969 13.273 1 88.31 74 ASP B N 1
ATOM 1421 C CA . ASP B 1 74 ? -1.513 28.438 13.117 1 88.31 74 ASP B CA 1
ATOM 1422 C C . ASP B 1 74 ? -2.152 27.859 11.859 1 88.31 74 ASP B C 1
ATOM 1424 O O . ASP B 1 74 ? -3.357 27.594 11.828 1 88.31 74 ASP B O 1
ATOM 1428 N N . ASP B 1 75 ? -1.499 27.531 10.914 1 90.94 75 ASP B N 1
ATOM 1429 C CA . ASP B 1 75 ? -2.102 27.094 9.656 1 90.94 75 ASP B CA 1
ATOM 1430 C C . ASP B 1 75 ? -2.025 25.578 9.5 1 90.94 75 ASP B C 1
ATOM 1432 O O . ASP B 1 75 ? -2.348 25.031 8.438 1 90.94 75 ASP B O 1
ATOM 1436 N N . LEU B 1 76 ? -1.743 24.922 10.57 1 95.81 76 LEU B N 1
ATOM 1437 C CA . LEU B 1 76 ? -1.568 23.469 10.523 1 95.81 76 LEU B CA 1
ATOM 1438 C C . LEU B 1 76 ? -2.779 22.766 11.117 1 95.81 76 LEU B C 1
ATOM 1440 O O . LEU B 1 76 ? -3.143 23 12.266 1 95.81 76 LEU B O 1
ATOM 1444 N N . THR B 1 77 ? -3.426 21.969 10.359 1 96.25 77 THR B N 1
ATOM 1445 C CA . THR B 1 77 ? -4.496 21.109 10.844 1 96.25 77 THR B CA 1
ATOM 1446 C C . THR B 1 77 ? -3.932 19.766 11.328 1 96.25 77 THR B C 1
ATOM 1448 O O . THR B 1 77 ? -3.141 19.141 10.625 1 96.25 77 THR B O 1
ATOM 1451 N N . VAL B 1 78 ? -4.297 19.359 12.57 1 96.88 78 VAL B N 1
ATOM 1452 C CA . VAL B 1 78 ? -3.811 18.094 13.133 1 96.88 78 VAL B CA 1
ATOM 1453 C C . VAL B 1 78 ? -4.977 17.141 13.328 1 96.88 78 VAL B C 1
ATOM 1455 O O . VAL B 1 78 ? -5.977 17.484 13.969 1 96.88 78 VAL B O 1
ATOM 1458 N N . GLU B 1 79 ? -4.84 15.969 12.695 1 96.56 79 GLU B N 1
ATOM 1459 C CA . GLU B 1 79 ? -5.918 14.984 12.797 1 96.56 79 GLU B CA 1
ATOM 1460 C C . GLU B 1 79 ? -5.367 13.578 12.992 1 96.56 79 GLU B C 1
ATOM 1462 O O . GLU B 1 79 ? -4.242 13.281 12.586 1 96.56 79 GLU B O 1
ATOM 1467 N N . LYS B 1 80 ? -6.172 12.75 13.617 1 95.44 80 LYS B N 1
ATOM 1468 C CA . LYS B 1 80 ? -5.895 11.32 13.664 1 95.44 80 LYS B CA 1
ATOM 1469 C C . LYS B 1 80 ? -6.398 10.617 12.398 1 95.44 80 LYS B C 1
ATOM 1471 O O . LYS B 1 80 ? -7.496 10.914 11.922 1 95.44 80 LYS B O 1
ATOM 1476 N N . ILE B 1 81 ? -5.582 9.773 11.945 1 93.31 81 ILE B N 1
ATOM 1477 C CA . ILE B 1 81 ? -6.074 8.969 10.836 1 93.31 81 ILE B CA 1
ATOM 1478 C C . ILE B 1 81 ? -7.035 7.902 11.359 1 93.31 81 ILE B C 1
ATOM 1480 O O . ILE B 1 81 ? -6.664 7.082 12.203 1 93.31 81 ILE B O 1
ATOM 1484 N N . PRO B 1 82 ? -8.227 7.957 10.859 1 92.62 82 PRO B N 1
ATOM 1485 C CA . PRO B 1 82 ? -9.117 6.859 11.234 1 92.62 82 PRO B CA 1
ATOM 1486 C C . PRO B 1 82 ? -8.578 5.488 10.828 1 92.62 82 PRO B C 1
ATOM 1488 O O . PRO B 1 82 ? -7.977 5.352 9.758 1 92.62 82 PRO B O 1
ATOM 1491 N N . PRO B 1 83 ? -8.781 4.5 11.672 1 87.81 83 PRO B N 1
ATOM 1492 C CA . PRO B 1 83 ? -8.234 3.168 11.398 1 87.81 83 PRO B CA 1
ATOM 1493 C C . PRO B 1 83 ? -8.688 2.604 10.055 1 87.81 83 PRO B C 1
ATOM 1495 O O . PRO B 1 83 ? -7.949 1.85 9.414 1 87.81 83 PRO B O 1
ATOM 1498 N N . ASN B 1 84 ? -9.828 2.98 9.602 1 86.69 84 ASN B N 1
ATOM 1499 C CA . ASN B 1 84 ? -10.375 2.449 8.359 1 86.69 84 ASN B CA 1
ATOM 1500 C C . ASN B 1 84 ? -9.766 3.148 7.141 1 86.69 84 ASN B C 1
ATOM 1502 O O . ASN B 1 84 ? -10.055 2.779 6 1 86.69 84 ASN B O 1
ATOM 1506 N N . MET B 1 85 ? -8.891 4.16 7.395 1 88.06 85 MET B N 1
ATOM 1507 C CA . MET B 1 85 ? -8.242 4.891 6.309 1 88.06 85 MET B CA 1
ATOM 1508 C C . MET B 1 85 ? -6.734 4.676 6.332 1 88.06 85 MET B C 1
ATOM 1510 O O . MET B 1 85 ? -5.984 5.438 5.719 1 88.06 85 MET B O 1
ATOM 1514 N N . TYR B 1 86 ? -6.426 3.773 7.051 1 82.69 86 TYR B N 1
ATOM 1515 C CA . TYR B 1 86 ? -5.016 3.416 7.16 1 82.69 86 TYR B CA 1
ATOM 1516 C C . TYR B 1 86 ? -4.82 1.913 7.008 1 82.69 86 TYR B C 1
ATOM 1518 O O . TYR B 1 86 ? -5.527 1.122 7.637 1 82.69 86 TYR B O 1
ATOM 1526 N N . ALA B 1 87 ? -3.98 1.56 6.125 1 74.62 87 ALA B N 1
ATOM 1527 C CA . ALA B 1 87 ? -3.676 0.144 5.934 1 74.62 87 ALA B CA 1
ATOM 1528 C C . ALA B 1 87 ? -2.174 -0.113 6.035 1 74.62 87 ALA B C 1
ATOM 1530 O O . ALA B 1 87 ? -1.416 0.222 5.125 1 74.62 87 ALA B O 1
ATOM 1531 N N . PRO B 1 88 ? -1.794 -0.708 7.273 1 76.5 88 PRO B N 1
ATOM 1532 C CA . PRO B 1 88 ? -0.375 -1.069 7.328 1 76.5 88 PRO B CA 1
ATOM 1533 C C . PRO B 1 88 ? 0.002 -2.139 6.305 1 76.5 88 PRO B C 1
ATOM 1535 O O . PRO B 1 88 ? -0.385 -3.301 6.449 1 76.5 88 PRO B O 1
ATOM 1538 N N . MET B 1 89 ? 0.65 -1.836 5.27 1 78 89 MET B N 1
ATOM 1539 C CA . MET B 1 89 ? 0.924 -2.721 4.141 1 78 89 MET B CA 1
ATOM 1540 C C . MET B 1 89 ? 2.002 -3.74 4.496 1 78 89 MET B C 1
ATOM 1542 O O . MET B 1 89 ? 1.926 -4.898 4.086 1 78 89 MET B O 1
ATOM 1546 N N . GLU B 1 90 ? 2.861 -3.422 5.371 1 81.5 90 GLU B N 1
ATOM 1547 C CA . GLU B 1 90 ? 4.004 -4.293 5.629 1 81.5 90 GLU B CA 1
ATOM 1548 C C . GLU B 1 90 ? 3.566 -5.586 6.316 1 81.5 90 GLU B C 1
ATOM 1550 O O . GLU B 1 90 ? 3.895 -6.68 5.855 1 81.5 90 GLU B O 1
ATOM 1555 N N . PRO B 1 91 ? 2.748 -5.41 7.363 1 83.69 91 PRO B N 1
ATOM 1556 C CA . PRO B 1 91 ? 2.301 -6.66 7.988 1 83.69 91 PRO B CA 1
ATOM 1557 C C . PRO B 1 91 ? 1.473 -7.527 7.043 1 83.69 91 PRO B C 1
ATOM 1559 O O . PRO B 1 91 ? 1.585 -8.758 7.07 1 83.69 91 PRO B O 1
ATOM 1562 N N . ILE B 1 92 ? 0.684 -6.938 6.297 1 85.44 92 ILE B N 1
ATOM 1563 C CA . ILE B 1 92 ? -0.175 -7.652 5.359 1 85.44 92 ILE B CA 1
ATOM 1564 C C . ILE B 1 92 ? 0.682 -8.359 4.309 1 85.44 92 ILE B C 1
ATOM 1566 O O . ILE B 1 92 ? 0.497 -9.547 4.039 1 85.44 92 ILE B O 1
ATOM 1570 N N . VAL B 1 93 ? 1.674 -7.699 3.82 1 89.94 93 VAL B N 1
ATOM 1571 C CA . VAL B 1 93 ? 2.527 -8.234 2.766 1 89.94 93 VAL B CA 1
ATOM 1572 C C . VAL B 1 93 ? 3.414 -9.344 3.332 1 89.94 93 VAL B C 1
ATOM 1574 O O . VAL B 1 93 ? 3.709 -10.32 2.645 1 89.94 93 VAL B O 1
ATOM 1577 N N . LYS B 1 94 ? 3.75 -9.18 4.586 1 91.44 94 LYS B N 1
ATOM 1578 C CA . LYS B 1 94 ? 4.535 -10.227 5.238 1 91.44 94 LYS B CA 1
ATOM 1579 C C . LYS B 1 94 ? 3.742 -11.523 5.344 1 91.44 94 LYS B C 1
ATOM 1581 O O . LYS B 1 94 ? 4.281 -12.609 5.113 1 91.44 94 LYS B O 1
ATOM 1586 N N . LYS B 1 95 ? 2.521 -11.375 5.707 1 93.06 95 LYS B N 1
ATOM 1587 C CA . LYS B 1 95 ? 1.656 -12.555 5.742 1 93.06 95 LYS B CA 1
ATOM 1588 C C . LYS B 1 95 ? 1.553 -13.203 4.367 1 93.06 95 LYS B C 1
ATOM 1590 O O . LYS B 1 95 ? 1.601 -14.43 4.246 1 93.06 95 LYS B O 1
ATOM 1595 N N . LEU B 1 96 ? 1.396 -12.359 3.377 1 93.56 96 LEU B N 1
ATOM 1596 C CA . LEU B 1 96 ? 1.316 -12.859 2.006 1 93.56 96 LEU B CA 1
ATOM 1597 C C . LEU B 1 96 ? 2.605 -13.57 1.609 1 93.56 96 LEU B C 1
ATOM 1599 O O . LEU B 1 96 ? 2.566 -14.633 0.987 1 93.56 96 LEU B O 1
ATOM 1603 N N . PHE B 1 97 ? 3.725 -13.008 1.982 1 95.62 97 PHE B N 1
ATOM 1604 C CA . PHE B 1 97 ? 5.023 -13.617 1.724 1 95.62 97 PHE B CA 1
ATOM 1605 C C . PHE B 1 97 ? 5.105 -15.008 2.346 1 95.62 97 PHE B C 1
ATOM 1607 O O . PHE B 1 97 ? 5.461 -15.977 1.671 1 95.62 97 PHE B O 1
ATOM 1614 N N . ASN B 1 98 ? 4.672 -15.109 3.609 1 95.81 98 ASN B N 1
ATOM 1615 C CA . ASN B 1 98 ? 4.691 -16.391 4.305 1 95.81 98 ASN B CA 1
ATOM 1616 C C . ASN B 1 98 ? 3.754 -17.391 3.648 1 95.81 98 ASN B C 1
ATOM 1618 O O . ASN B 1 98 ? 4.086 -18.578 3.539 1 95.81 98 ASN B O 1
ATOM 1622 N N . PHE B 1 99 ? 2.68 -16.906 3.268 1 96.12 99 PHE B N 1
ATOM 1623 C CA . PHE B 1 99 ? 1.699 -17.75 2.588 1 96.12 99 PHE B CA 1
ATOM 1624 C C . PHE B 1 99 ? 2.291 -18.359 1.32 1 96.12 99 PHE B C 1
ATOM 1626 O O . PHE B 1 99 ? 2.186 -19.562 1.095 1 96.12 99 PHE B O 1
ATOM 1633 N N . ILE B 1 100 ? 2.959 -17.531 0.488 1 95.62 100 ILE B N 1
ATOM 1634 C CA . ILE B 1 100 ? 3.562 -17.953 -0.765 1 95.62 100 ILE B CA 1
ATOM 1635 C C . ILE B 1 100 ? 4.66 -18.984 -0.48 1 95.62 100 ILE B C 1
ATOM 1637 O O . ILE B 1 100 ? 4.734 -20.031 -1.137 1 95.62 100 ILE B O 1
ATOM 1641 N N . MET B 1 101 ? 5.418 -18.719 0.553 1 95.69 101 MET B N 1
ATOM 1642 C CA . MET B 1 101 ? 6.512 -19.625 0.911 1 95.69 101 MET B CA 1
ATOM 1643 C C . MET B 1 101 ? 5.973 -20.984 1.355 1 95.69 101 MET B C 1
ATOM 1645 O O . MET B 1 101 ? 6.547 -22.016 1.029 1 95.69 101 MET B O 1
ATOM 1649 N N . GLU B 1 102 ? 4.906 -20.891 2.066 1 94.56 102 GLU B N 1
ATOM 1650 C CA . GLU B 1 102 ? 4.285 -22.125 2.541 1 94.56 102 GLU B CA 1
ATOM 1651 C C . GLU B 1 102 ? 3.748 -22.969 1.38 1 94.56 102 GLU B C 1
ATOM 1653 O O . GLU B 1 102 ? 3.883 -24.188 1.374 1 94.56 102 GLU B O 1
ATOM 1658 N N . LYS B 1 103 ? 3.133 -22.234 0.423 1 92.94 103 LYS B N 1
ATOM 1659 C CA . LYS B 1 103 ? 2.494 -22.922 -0.698 1 92.94 103 LYS B CA 1
ATOM 1660 C C . LYS B 1 103 ? 3.531 -23.438 -1.684 1 92.94 103 LYS B C 1
ATOM 1662 O O . LYS B 1 103 ? 3.275 -24.406 -2.406 1 92.94 103 LYS B O 1
ATOM 1667 N N . THR B 1 104 ? 4.648 -22.781 -1.797 1 86.38 104 THR B N 1
ATOM 1668 C CA . THR B 1 104 ? 5.68 -23.188 -2.746 1 86.38 104 THR B CA 1
ATOM 1669 C C . THR B 1 104 ? 6.703 -24.094 -2.072 1 86.38 104 THR B C 1
ATOM 1671 O O . THR B 1 104 ? 7.578 -24.656 -2.738 1 86.38 104 THR B O 1
ATOM 1674 N N . ASN B 1 105 ? 6.484 -24.562 -0.987 1 73.5 105 ASN B N 1
ATOM 1675 C CA . ASN B 1 105 ? 7.336 -25.484 -0.25 1 73.5 105 ASN B CA 1
ATOM 1676 C C . ASN B 1 105 ? 8.758 -24.953 -0.102 1 73.5 105 ASN B C 1
ATOM 1678 O O . ASN B 1 105 ? 9.727 -25.688 -0.231 1 73.5 105 ASN B O 1
ATOM 1682 N N . LYS B 1 106 ? 8.758 -23.562 -0.174 1 61.03 106 LYS B N 1
ATOM 1683 C CA . LYS B 1 106 ? 10.125 -23.078 -0.027 1 61.03 106 LYS B CA 1
ATOM 1684 C C . LYS B 1 106 ? 10.336 -22.422 1.331 1 61.03 106 LYS B C 1
ATOM 1686 O O . LYS B 1 106 ? 9.398 -21.859 1.903 1 61.03 106 LYS B O 1
#